Protein AF-A0A9X3EVF9-F1 (afdb_monomer_lite)

Organism: NCBI:txid889268

Foldseek 3Di:
DDDDPPQWDWDAAPNFIKTKHWDPDDDPCLQQQVFATWMWMATPPAPAAIEIEGAPAGDQQHQPFGKGFDCDSVNVNVVVVVCVVVPRDRRDHDDHHYDYDPDDPRPGHTRHRFQDDDDDPVRQVVVLVPDPDAKFWAWAQPADWAFDPPDDTDRAIFIDINNHTPLVLQLVQQLVVLVVVVVVVCVVPVPDPDDSSCPRSQWTFHHLVCQAPPHCLLPFLPPPQDDPDDDDPPRCCSQWGWGTAHSVPDRLPWTKIWGWDDDPQKIWTHRIDTPVDSRDGPHDRGIHGPVSVNVNRPD

pLDDT: mean 79.17, std 14.74, range [38.34, 97.69]

Secondary structure (DSSP, 8-state):
-PPPSTTPEEEEETTEEEEEEE-SSPPHHHHTTSSPPEEEEEESSS-PPPEEEE-SS--TT-SS---EEPPPHHHHHHHHHHHHHTT--TTS--SPEEE-PPP----SPEEPSSS-----HHHHHHHHHH-SS-B-EEEE--SPPEE-TTS-EE-B-EEEETTEEHHHHHHHHHHHHHHHHHHHHHHH-TT----STTTTT-EE--BHHHHSTT--TTSSS-TT---SS---TT-GGGG-EEEEEETTS-GGGS-EEEEEEE-SSEEEEEEEEETT---------EEEEHHHHHHHTT-

Radius of gyration: 23.81 Å; chains: 1; bounding box: 58×48×64 Å

Structure (mmCIF, N/CA/C/O backbone):
data_AF-A0A9X3EVF9-F1
#
_entry.id   AF-A0A9X3EVF9-F1
#
loop_
_atom_site.group_PDB
_atom_site.id
_atom_site.type_symbol
_atom_site.label_atom_id
_atom_site.label_alt_id
_atom_site.label_comp_id
_atom_site.label_asym_id
_atom_site.label_entity_id
_atom_site.label_seq_id
_atom_site.pdbx_PDB_ins_code
_atom_site.Cartn_x
_atom_site.Cartn_y
_atom_site.Cartn_z
_atom_site.occupancy
_atom_site.B_iso_or_equiv
_atom_site.auth_seq_id
_atom_site.auth_comp_id
_atom_site.auth_asym_id
_atom_site.auth_atom_id
_atom_site.pdbx_PDB_model_num
ATOM 1 N N . MET A 1 1 ? -15.322 -3.153 35.037 1.00 38.34 1 MET A N 1
ATOM 2 C CA . MET A 1 1 ? -14.492 -2.326 34.127 1.00 38.34 1 MET A CA 1
ATOM 3 C C . MET A 1 1 ? -15.274 -2.051 32.856 1.00 38.34 1 MET A C 1
ATOM 5 O O . MET A 1 1 ? -15.718 -3.001 32.220 1.00 38.34 1 MET A O 1
ATOM 9 N N . SER A 1 2 ? -15.466 -0.779 32.515 1.00 51.22 2 SER A N 1
ATOM 10 C CA . SER A 1 2 ? -16.187 -0.350 31.315 1.00 51.22 2 SER A CA 1
ATOM 11 C C . SER A 1 2 ? -15.283 -0.385 30.076 1.00 51.22 2 SER A C 1
ATOM 13 O O . SER A 1 2 ? -14.062 -0.241 30.166 1.00 51.22 2 SER A O 1
ATOM 15 N N . VAL A 1 3 ? -15.871 -0.596 28.895 1.00 51.22 3 VAL A N 1
ATOM 16 C CA . VAL A 1 3 ? -15.142 -0.460 27.626 1.00 51.22 3 VAL A CA 1
ATOM 17 C C . VAL A 1 3 ? -14.764 1.020 27.459 1.00 51.22 3 VAL A C 1
ATOM 19 O O . VAL A 1 3 ? -15.651 1.873 27.538 1.00 51.22 3 VAL A O 1
ATOM 22 N N . PRO A 1 4 ? -13.484 1.371 27.217 1.00 52.31 4 PRO A N 1
ATO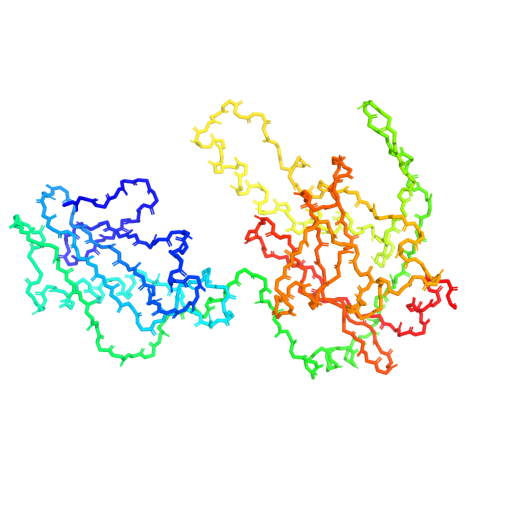M 23 C CA . PRO A 1 4 ? -13.099 2.770 27.060 1.00 52.31 4 PRO A CA 1
ATOM 24 C C . PRO A 1 4 ? -13.872 3.427 25.911 1.00 52.31 4 PRO A C 1
ATOM 26 O O . PRO A 1 4 ? -13.945 2.862 24.818 1.00 52.31 4 PRO A O 1
ATOM 29 N N . LYS A 1 5 ? -14.411 4.634 26.140 1.00 55.50 5 LYS A N 1
ATOM 30 C CA . LYS A 1 5 ? -15.294 5.338 25.187 1.00 55.50 5 LYS A CA 1
ATOM 31 C C . LYS A 1 5 ? -14.619 5.633 23.834 1.00 55.50 5 LYS A C 1
ATOM 33 O O . LYS A 1 5 ? -15.286 5.629 22.804 1.00 55.50 5 LYS A O 1
ATOM 38 N N . ARG A 1 6 ? -13.296 5.852 23.812 1.00 45.09 6 ARG A N 1
ATOM 39 C CA . ARG A 1 6 ? -12.513 6.142 22.595 1.00 45.09 6 ARG A CA 1
ATOM 40 C C . ARG A 1 6 ? -12.271 4.861 21.778 1.00 45.09 6 ARG A C 1
ATOM 42 O O . ARG A 1 6 ? -11.647 3.918 22.266 1.00 45.09 6 ARG A O 1
ATOM 49 N N . GLY A 1 7 ? -12.739 4.845 20.526 1.00 53.62 7 GLY A N 1
ATOM 50 C CA . GLY A 1 7 ? -12.559 3.729 19.583 1.00 53.62 7 GLY A CA 1
ATOM 51 C C . GLY A 1 7 ? -13.528 2.551 19.761 1.00 53.62 7 GLY A C 1
ATOM 52 O O . GLY A 1 7 ? -13.339 1.516 19.123 1.00 53.62 7 GLY A O 1
ATOM 53 N N . ALA A 1 8 ? -14.545 2.686 20.618 1.00 70.25 8 ALA A N 1
ATOM 54 C CA . ALA A 1 8 ? -15.640 1.726 20.733 1.00 70.25 8 ALA A CA 1
ATOM 55 C C . ALA A 1 8 ? -16.759 2.053 19.730 1.00 70.25 8 ALA A C 1
ATOM 57 O O . ALA A 1 8 ? -17.072 3.217 19.487 1.00 70.25 8 ALA A O 1
ATOM 58 N N . ARG A 1 9 ? -17.372 1.018 19.159 1.00 76.19 9 ARG A N 1
ATOM 59 C CA . ARG A 1 9 ? -18.502 1.107 18.227 1.00 76.19 9 ARG A CA 1
ATOM 60 C C . ARG A 1 9 ? -19.802 0.818 18.975 1.00 76.19 9 ARG A C 1
ATOM 62 O O . ARG A 1 9 ? -19.799 0.043 19.929 1.00 76.19 9 ARG A O 1
ATOM 69 N N . ARG A 1 10 ? -20.911 1.436 18.567 1.00 84.69 10 ARG A N 1
ATOM 70 C CA . ARG A 1 10 ? -22.245 1.180 19.141 1.00 84.69 10 ARG A CA 1
ATOM 71 C C . ARG A 1 10 ? -22.974 0.111 18.329 1.00 84.69 10 ARG A C 1
ATOM 73 O O . ARG A 1 10 ? -22.748 -0.006 17.126 1.00 84.69 10 ARG A O 1
ATOM 80 N N . ILE A 1 11 ? -23.830 -0.661 18.989 1.00 81.50 11 ILE A N 1
ATOM 81 C CA . ILE A 1 11 ? -24.775 -1.587 18.356 1.00 81.50 11 ILE A CA 1
ATOM 82 C C . ILE A 1 11 ? -26.012 -1.730 19.248 1.00 81.50 11 ILE A C 1
ATOM 84 O O . ILE A 1 11 ? -25.887 -1.698 20.470 1.00 81.50 11 ILE A O 1
ATOM 88 N N . VAL A 1 12 ? -27.188 -1.882 18.645 1.00 87.00 12 VAL A N 1
ATOM 89 C CA . VAL A 1 12 ? -28.424 -2.244 19.351 1.00 87.00 12 VAL A CA 1
ATOM 90 C C . VAL A 1 12 ? -28.713 -3.709 19.057 1.00 87.00 12 VAL A C 1
ATOM 92 O O . VAL A 1 12 ? -28.730 -4.107 17.893 1.00 87.00 12 VAL A O 1
ATOM 95 N N . VAL A 1 13 ? -28.909 -4.513 20.098 1.00 86.50 13 VAL A N 1
ATOM 96 C CA . VAL A 1 13 ? -29.269 -5.931 19.977 1.00 86.50 13 VAL A CA 1
ATOM 97 C C . VAL A 1 13 ? -30.515 -6.150 20.816 1.00 86.50 13 VAL A C 1
ATOM 99 O O . VAL A 1 13 ? -30.501 -5.878 22.011 1.00 86.50 13 VAL A O 1
ATOM 102 N N . ASP A 1 14 ? -31.594 -6.581 20.165 1.00 89.38 14 ASP A N 1
ATOM 103 C CA . ASP A 1 14 ? -32.882 -6.895 20.793 1.00 89.38 14 ASP A CA 1
ATOM 104 C C . ASP A 1 14 ? -33.399 -5.759 21.711 1.00 89.38 14 ASP A C 1
ATOM 106 O O . ASP A 1 14 ? -33.899 -5.984 22.808 1.00 89.38 14 ASP A O 1
ATOM 110 N N . GLY A 1 15 ? -33.236 -4.508 21.258 1.00 82.19 15 GLY A N 1
ATOM 111 C CA . GLY A 1 15 ? -33.688 -3.297 21.959 1.00 82.19 15 GLY A CA 1
ATOM 112 C C . GLY A 1 15 ? -32.723 -2.742 23.014 1.00 82.19 15 GLY A C 1
ATOM 113 O O . GLY A 1 15 ? -32.955 -1.647 23.519 1.00 82.19 15 GLY A O 1
ATOM 114 N N . VAL A 1 16 ? -31.622 -3.435 23.321 1.00 87.25 16 VAL A N 1
ATOM 115 C CA . VAL A 1 16 ? -30.625 -2.990 24.308 1.00 87.25 16 VAL A CA 1
ATOM 116 C C . VAL A 1 16 ? -29.397 -2.406 23.613 1.00 87.25 16 VAL A C 1
ATOM 118 O O . VAL A 1 16 ? -28.871 -2.966 22.647 1.00 87.25 16 VAL A O 1
ATOM 121 N N . GLU A 1 17 ? -28.917 -1.265 24.110 1.00 86.62 17 GLU A N 1
ATOM 122 C CA . GLU A 1 17 ? -27.708 -0.630 23.595 1.00 86.62 17 GLU A CA 1
ATOM 123 C C . GLU A 1 17 ? -26.427 -1.248 24.165 1.00 86.62 17 GLU A C 1
ATOM 125 O O . GLU A 1 17 ? -26.199 -1.282 25.377 1.00 86.62 17 GLU A O 1
ATOM 130 N N . TYR A 1 18 ? -25.510 -1.602 23.268 1.00 87.62 18 TYR A N 1
ATOM 131 C CA . TYR A 1 18 ? -24.176 -2.079 23.597 1.00 87.62 18 TYR A CA 1
ATOM 132 C C . TYR A 1 18 ? -23.094 -1.219 22.945 1.00 87.62 18 TYR A C 1
ATOM 134 O O . TYR A 1 18 ? -23.278 -0.557 21.919 1.00 87.62 18 TYR A O 1
ATOM 142 N N . SER A 1 19 ? -21.917 -1.249 23.556 1.00 84.25 19 SER A N 1
ATOM 143 C CA . SER A 1 19 ? -20.667 -0.789 22.969 1.00 84.25 19 SER A CA 1
ATOM 144 C C . SER A 1 19 ? -19.728 -1.970 22.813 1.00 84.25 19 SER A C 1
ATOM 146 O O . SER A 1 19 ? -19.596 -2.783 23.726 1.00 84.25 19 SER A O 1
ATOM 148 N N . TRP A 1 20 ? -19.075 -2.065 21.664 1.00 84.25 20 TRP A N 1
ATOM 149 C CA . TRP A 1 20 ? -18.131 -3.128 21.383 1.00 84.25 20 TRP A CA 1
ATOM 150 C C . TRP A 1 20 ? -16.834 -2.580 20.819 1.00 84.25 20 TRP A C 1
ATOM 152 O O . TRP A 1 20 ? -16.790 -1.522 20.186 1.00 84.25 20 TRP A O 1
ATOM 162 N N . ARG A 1 21 ? -15.745 -3.291 21.078 1.00 83.38 21 ARG A N 1
ATOM 163 C CA . ARG A 1 21 ? -14.415 -2.855 20.691 1.00 83.38 21 ARG A CA 1
ATOM 164 C C . ARG A 1 21 ? -13.530 -4.046 20.394 1.00 83.38 21 ARG A C 1
ATOM 166 O O . ARG A 1 21 ? -13.398 -4.961 21.202 1.00 83.38 21 ARG A O 1
ATOM 173 N N . LEU A 1 22 ? -12.850 -3.952 19.262 1.00 79.19 22 LEU A N 1
ATOM 174 C CA . LEU A 1 22 ? -11.651 -4.726 19.000 1.00 79.19 22 LEU A CA 1
ATOM 175 C C . LEU A 1 22 ? -10.447 -3.920 19.455 1.00 79.19 22 LEU A C 1
ATOM 177 O O . LEU A 1 22 ? -10.409 -2.685 19.365 1.00 79.19 22 LEU A O 1
ATOM 181 N N . ARG A 1 23 ? -9.436 -4.625 19.943 1.00 69.62 23 ARG A N 1
ATOM 182 C CA . ARG A 1 23 ? -8.138 -4.000 20.151 1.00 69.62 23 ARG A CA 1
ATOM 183 C C . ARG A 1 23 ? -7.609 -3.537 18.783 1.00 69.62 23 ARG A C 1
ATOM 185 O O . ARG A 1 23 ? -7.718 -4.266 17.811 1.00 69.62 23 ARG A O 1
ATOM 192 N N . ARG A 1 24 ? -7.106 -2.297 18.696 1.00 68.12 24 ARG A N 1
ATOM 193 C CA . ARG A 1 24 ? -6.541 -1.746 17.445 1.00 68.12 24 ARG A CA 1
ATOM 194 C C . ARG A 1 24 ? -5.108 -2.225 17.221 1.00 68.12 24 ARG A C 1
ATOM 196 O O . ARG A 1 24 ? -4.740 -2.572 16.110 1.00 68.12 24 ARG A O 1
ATOM 203 N N . ARG A 1 25 ? -4.300 -2.200 18.284 1.00 72.25 25 ARG A N 1
ATOM 204 C CA . ARG A 1 25 ? -2.924 -2.706 18.284 1.00 72.25 25 ARG A CA 1
ATOM 205 C C . ARG A 1 25 ? -2.912 -4.089 18.928 1.00 72.25 25 ARG A C 1
ATOM 207 O O . ARG A 1 25 ? -3.373 -4.170 20.067 1.00 72.25 25 ARG A O 1
ATOM 214 N N . PRO A 1 26 ? -2.374 -5.129 18.285 1.00 73.38 26 PRO A N 1
ATOM 215 C CA . PRO A 1 26 ? -2.256 -6.449 18.905 1.00 73.38 26 PRO A CA 1
ATOM 216 C C . PRO A 1 26 ? -1.450 -6.385 20.218 1.00 73.38 26 PRO A C 1
ATOM 218 O O . PRO A 1 26 ? -0.594 -5.513 20.403 1.00 73.38 26 PRO A O 1
ATOM 221 N N . THR A 1 27 ? -1.731 -7.283 21.163 1.00 73.81 27 THR A N 1
ATOM 222 C CA . THR A 1 27 ? -0.795 -7.600 22.261 1.00 73.81 27 THR A CA 1
ATOM 223 C C . THR A 1 27 ? 0.427 -8.361 21.720 1.00 73.81 27 THR A C 1
ATOM 225 O O . THR A 1 27 ? 0.355 -8.873 20.604 1.00 73.81 27 THR A O 1
ATOM 228 N N . PRO A 1 28 ? 1.530 -8.492 22.482 1.00 63.34 28 PRO A N 1
ATOM 229 C CA . PRO A 1 28 ? 2.655 -9.345 22.079 1.00 63.34 28 PRO A CA 1
ATOM 230 C C . PRO A 1 28 ? 2.235 -10.774 21.680 1.00 63.34 28 PRO A C 1
ATOM 232 O O . PRO A 1 28 ? 2.681 -11.301 20.662 1.00 63.34 28 PRO A O 1
ATOM 235 N N . ASP A 1 29 ? 1.298 -11.374 22.415 1.00 54.09 29 ASP A N 1
ATOM 236 C CA . ASP A 1 29 ? 0.791 -12.714 22.095 1.00 54.09 29 ASP A CA 1
ATOM 237 C C . ASP A 1 29 ? -0.190 -12.745 20.915 1.00 54.09 29 ASP A C 1
ATOM 239 O O . ASP A 1 29 ? -0.378 -13.787 20.298 1.00 54.09 29 ASP A O 1
ATOM 243 N N . GLN A 1 30 ? -0.851 -11.632 20.591 1.00 67.69 30 GLN A N 1
ATOM 244 C CA . GLN A 1 30 ? -1.689 -11.527 19.390 1.00 67.69 30 GLN A CA 1
ATOM 245 C C . GLN A 1 30 ? -0.853 -11.235 18.140 1.00 67.69 30 GLN A C 1
ATOM 247 O O . GLN A 1 30 ? -1.235 -11.662 17.054 1.00 67.69 30 GLN A O 1
ATOM 252 N N . ARG A 1 31 ? 0.276 -10.524 18.288 1.00 64.56 31 ARG A N 1
ATOM 253 C CA . ARG A 1 31 ? 1.260 -10.305 17.215 1.00 64.56 31 ARG A CA 1
ATOM 254 C C . ARG A 1 31 ? 1.837 -11.627 16.741 1.00 64.56 31 ARG A C 1
ATOM 256 O O . ARG A 1 31 ? 1.757 -11.929 15.560 1.00 64.56 31 ARG A O 1
ATOM 263 N N . SER A 1 32 ? 2.284 -12.445 17.691 1.00 48.66 32 SER A N 1
ATOM 264 C CA . SER A 1 32 ? 2.843 -13.783 17.457 1.00 48.66 32 SER A CA 1
ATOM 265 C C . SER A 1 32 ? 1.800 -14.866 17.144 1.00 48.66 32 SER A C 1
ATOM 267 O O . SER A 1 32 ? 2.132 -16.046 17.111 1.00 48.66 32 SER A O 1
ATOM 269 N N . GLY A 1 33 ? 0.519 -14.513 16.986 1.00 58.59 33 GLY A N 1
ATOM 270 C CA . GLY A 1 33 ? -0.557 -15.471 16.701 1.00 58.59 33 GLY A CA 1
ATOM 271 C C . GLY A 1 33 ? -0.894 -16.457 17.832 1.00 58.59 33 GLY A C 1
ATOM 272 O O . GLY A 1 33 ? -1.846 -17.221 17.695 1.00 58.59 33 GLY A O 1
ATOM 273 N N . ARG A 1 34 ? -0.185 -16.423 18.972 1.00 56.03 34 ARG A N 1
ATOM 274 C CA . ARG A 1 34 ? -0.388 -17.319 20.130 1.00 56.03 34 ARG A CA 1
ATOM 275 C C . ARG A 1 34 ? -1.738 -17.143 20.813 1.00 56.03 34 ARG A C 1
ATOM 277 O O . ARG A 1 34 ? -2.208 -18.043 21.507 1.00 56.03 34 ARG A O 1
ATOM 284 N N . THR A 1 35 ? -2.359 -15.977 20.653 1.00 64.12 35 THR A N 1
ATOM 285 C CA . THR A 1 35 ? -3.670 -15.687 21.236 1.00 64.12 35 THR A CA 1
ATOM 286 C C . THR A 1 35 ? -4.664 -15.165 20.201 1.00 64.12 35 THR A C 1
ATOM 288 O O . THR A 1 35 ? -4.291 -14.436 19.278 1.00 64.12 35 THR A O 1
ATOM 291 N N . PRO A 1 36 ? -5.953 -15.514 20.360 1.00 77.69 36 PRO A N 1
ATOM 292 C CA . PRO A 1 36 ? -6.995 -15.113 19.429 1.00 77.69 36 PRO A CA 1
ATOM 293 C C . PRO A 1 36 ? -7.276 -13.608 19.451 1.00 77.69 36 PRO A C 1
ATOM 295 O O . PRO A 1 36 ? -6.972 -12.892 20.414 1.00 77.69 36 PRO A O 1
ATOM 298 N N . LEU A 1 37 ? -7.963 -13.129 18.413 1.00 83.06 37 LEU A N 1
ATOM 299 C CA . LEU A 1 37 ? -8.583 -11.811 18.424 1.00 83.06 37 LEU A CA 1
ATOM 300 C C . LEU A 1 37 ? -9.596 -11.720 19.573 1.00 83.06 37 LEU A C 1
ATOM 302 O O . LEU A 1 37 ? -10.508 -12.541 19.697 1.00 83.06 37 LEU A O 1
ATOM 306 N N . LEU A 1 38 ? -9.440 -10.682 20.394 1.00 83.56 38 LEU A N 1
ATOM 307 C CA . LEU A 1 38 ? -10.342 -10.391 21.502 1.00 83.56 38 LEU A CA 1
ATOM 308 C C . LEU A 1 38 ? -11.316 -9.279 21.120 1.00 83.56 38 LEU A C 1
ATOM 310 O O . LEU A 1 38 ? -1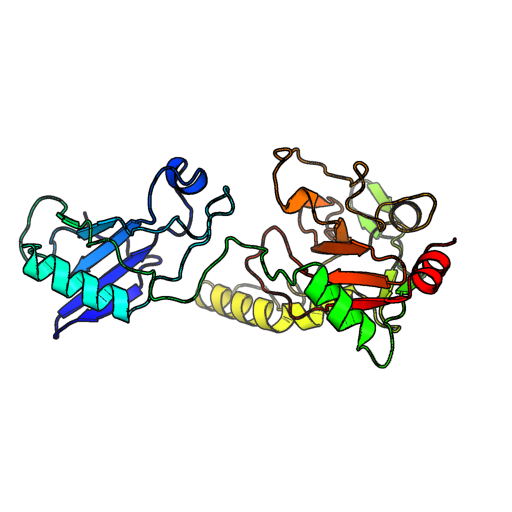0.910 -8.188 20.705 1.00 83.56 38 LEU A O 1
ATOM 314 N N . LEU A 1 39 ? -12.598 -9.561 21.319 1.00 86.94 39 LEU A N 1
ATOM 315 C CA . LEU A 1 39 ? -13.691 -8.604 21.215 1.00 86.94 39 LEU A CA 1
ATOM 316 C C . LEU A 1 39 ? -14.217 -8.313 22.621 1.00 86.94 39 LEU A C 1
ATOM 318 O O . LEU A 1 39 ? -14.603 -9.230 23.336 1.00 86.94 39 LEU A O 1
ATOM 322 N N . ALA A 1 40 ? -14.258 -7.043 23.007 1.00 87.56 40 ALA A N 1
ATOM 323 C CA . ALA A 1 40 ? -14.915 -6.611 24.235 1.00 87.56 40 ALA A CA 1
ATOM 324 C C . ALA A 1 40 ? -16.302 -6.049 23.915 1.00 87.56 40 ALA A C 1
ATOM 326 O O . ALA A 1 40 ? -16.427 -5.257 22.982 1.00 87.56 40 ALA A O 1
ATOM 327 N N . VAL A 1 41 ? -17.316 -6.411 24.701 1.00 89.12 41 VAL A N 1
ATOM 328 C CA . VAL A 1 41 ? -18.688 -5.896 24.593 1.00 89.12 41 VAL A CA 1
ATOM 329 C C . VAL A 1 41 ? -19.197 -5.496 25.976 1.00 89.12 41 VAL A C 1
ATOM 331 O O . VAL A 1 41 ? -19.032 -6.243 26.931 1.00 89.12 41 VAL A O 1
ATOM 334 N N . ALA A 1 42 ? -19.822 -4.330 26.106 1.00 89.88 42 ALA A N 1
ATOM 335 C CA . ALA A 1 42 ? -20.453 -3.872 27.345 1.00 89.88 42 ALA A CA 1
ATOM 336 C C . ALA A 1 42 ? -21.793 -3.196 27.048 1.00 89.88 42 ALA A C 1
ATOM 338 O O . ALA A 1 42 ? -21.897 -2.465 26.058 1.00 89.88 42 ALA A O 1
ATOM 339 N N . ALA A 1 43 ? -22.796 -3.418 27.903 1.00 89.44 43 ALA A N 1
ATOM 340 C CA . ALA A 1 43 ? -24.036 -2.649 27.847 1.00 89.44 43 ALA A CA 1
ATOM 341 C C . ALA A 1 43 ? -23.771 -1.176 28.161 1.00 89.44 43 ALA A C 1
ATOM 343 O O . ALA A 1 43 ? -22.827 -0.823 28.871 1.00 89.44 43 ALA A O 1
ATOM 344 N N . ARG A 1 44 ? -24.587 -0.305 27.576 1.00 85.69 44 ARG A N 1
ATOM 345 C CA . ARG A 1 44 ? -24.516 1.138 27.793 1.00 85.69 44 ARG A CA 1
ATOM 346 C C . ARG A 1 44 ? -25.552 1.561 28.827 1.00 85.69 44 ARG A C 1
ATOM 348 O O . ARG A 1 44 ? -26.616 0.966 28.918 1.00 85.69 44 ARG A O 1
ATOM 355 N N . GLY A 1 45 ? -25.231 2.608 29.585 1.00 80.12 45 GLY A N 1
ATOM 356 C CA . GLY A 1 45 ? -26.137 3.173 30.591 1.00 80.12 45 GLY A CA 1
ATOM 357 C C . GLY A 1 45 ? -26.237 2.370 31.891 1.00 80.12 45 GLY A C 1
ATOM 358 O O . GLY A 1 45 ? -26.977 2.773 32.778 1.00 80.12 45 GLY A O 1
ATOM 359 N N . VAL A 1 46 ? -25.485 1.273 32.020 1.00 77.62 46 VAL A N 1
ATOM 360 C CA . VAL A 1 46 ? -25.422 0.436 33.223 1.00 77.62 46 VAL A CA 1
ATOM 361 C C . VAL A 1 46 ? -23.971 0.070 33.532 1.00 77.62 46 VAL A C 1
ATOM 363 O O . VAL A 1 46 ? -23.188 -0.203 32.620 1.00 77.62 46 VAL A O 1
ATOM 366 N N . ASP A 1 47 ? -23.615 0.024 34.816 1.00 71.81 47 ASP A N 1
ATOM 367 C CA . ASP A 1 47 ? -22.269 -0.334 35.285 1.00 71.81 47 ASP A CA 1
ATOM 368 C C . ASP A 1 47 ? -22.123 -1.852 35.482 1.00 71.81 47 ASP A C 1
ATOM 370 O O . ASP A 1 47 ? -21.792 -2.356 36.556 1.00 71.81 47 ASP A O 1
ATOM 374 N N . GLY A 1 48 ? -22.402 -2.600 34.415 1.00 76.06 48 GLY A N 1
ATOM 375 C CA . GLY A 1 48 ? -22.267 -4.054 34.390 1.00 76.06 48 GLY A CA 1
ATOM 376 C C . GLY A 1 48 ? -20.924 -4.555 33.842 1.00 76.06 48 GLY A C 1
ATOM 377 O O . GLY A 1 48 ? -20.117 -3.790 33.298 1.00 76.06 48 GLY A O 1
ATOM 378 N N . PRO A 1 49 ? -20.651 -5.865 33.970 1.00 80.50 49 PRO A N 1
ATOM 379 C CA . PRO A 1 49 ? -19.424 -6.470 33.485 1.00 80.50 49 PRO A CA 1
ATOM 380 C C . PRO A 1 49 ? -19.386 -6.512 31.957 1.00 80.50 49 PRO A C 1
ATOM 382 O O . PRO A 1 49 ? -20.325 -6.969 31.299 1.00 80.50 49 PRO A O 1
ATOM 385 N N . ALA A 1 50 ? -18.251 -6.108 31.385 1.00 85.38 50 ALA A N 1
ATOM 386 C CA . ALA A 1 50 ? -17.969 -6.362 29.980 1.00 85.38 50 ALA A CA 1
ATOM 387 C C . ALA A 1 50 ? -17.817 -7.872 29.729 1.00 85.38 50 ALA A C 1
ATOM 389 O O . ALA A 1 50 ? -17.195 -8.587 30.520 1.00 85.38 50 ALA A O 1
ATOM 390 N N . MET A 1 51 ? -18.332 -8.333 28.595 1.00 91.31 51 MET A N 1
ATOM 391 C CA . MET A 1 51 ? -18.027 -9.638 28.033 1.00 91.31 51 MET A CA 1
ATOM 392 C C . MET A 1 51 ? -16.769 -9.547 27.165 1.00 91.31 51 MET A C 1
ATOM 394 O O . MET A 1 51 ? -16.677 -8.685 26.289 1.00 91.31 51 MET A O 1
ATOM 398 N N . LEU A 1 52 ? -15.812 -10.449 27.383 1.00 84.75 52 LEU A N 1
ATOM 399 C CA . LEU A 1 52 ? -14.701 -10.694 26.467 1.00 84.75 52 LEU A CA 1
ATOM 400 C C . LEU A 1 52 ? -14.974 -11.946 25.648 1.00 84.75 52 LEU A C 1
ATOM 402 O O . LEU A 1 52 ? -15.169 -13.026 26.197 1.00 84.75 52 LEU A O 1
ATOM 406 N N . VAL A 1 53 ? -14.930 -11.813 24.331 1.00 89.25 53 VAL A N 1
ATOM 407 C CA . VAL A 1 53 ? -15.087 -12.926 23.401 1.00 89.25 53 VAL A CA 1
ATOM 408 C C . VAL A 1 53 ? -13.725 -13.302 22.827 1.00 89.25 53 VAL A C 1
ATOM 410 O O . VAL A 1 53 ? -13.027 -12.448 22.271 1.00 89.25 53 VAL A O 1
ATOM 413 N N . ARG A 1 54 ? -13.358 -14.582 22.940 1.00 85.56 54 ARG A N 1
ATOM 414 C CA . ARG A 1 54 ? -12.173 -15.175 22.300 1.00 85.56 54 ARG A CA 1
ATOM 415 C C . ARG A 1 54 ? -12.574 -15.737 20.939 1.00 85.56 54 ARG A C 1
ATOM 417 O O . ARG A 1 54 ? -13.141 -16.820 20.864 1.00 85.56 54 ARG A O 1
ATOM 424 N N . LEU A 1 55 ? -12.319 -14.994 19.868 1.00 83.38 55 LEU A N 1
ATOM 425 C CA . LEU A 1 55 ? -12.702 -15.409 18.517 1.00 83.38 55 LEU A CA 1
ATOM 426 C C . LEU A 1 55 ? -11.721 -16.458 17.976 1.00 83.38 55 LEU A C 1
ATOM 428 O O . LEU A 1 55 ? -10.521 -16.300 18.144 1.00 83.38 55 LEU A O 1
ATOM 432 N N . HIS A 1 56 ? -12.187 -17.478 17.253 1.00 81.06 56 HIS A N 1
ATOM 433 C CA . HIS A 1 56 ? -11.322 -18.504 16.630 1.00 81.06 56 HIS A CA 1
ATOM 434 C C . HIS A 1 56 ? -10.585 -17.999 15.377 1.00 81.06 56 HIS A C 1
ATOM 436 O O . HIS A 1 56 ? -10.593 -18.638 14.331 1.00 81.06 56 HIS A O 1
ATOM 442 N N . ARG A 1 57 ? -9.999 -16.803 15.454 1.00 78.25 57 ARG A N 1
ATOM 443 C CA . ARG A 1 57 ? -9.208 -16.177 14.390 1.00 78.25 57 ARG A CA 1
ATOM 444 C C . ARG A 1 57 ? -8.128 -15.267 14.986 1.00 78.25 57 ARG A C 1
ATOM 446 O O . ARG A 1 57 ? -8.356 -14.690 16.056 1.00 78.25 57 ARG A O 1
ATOM 453 N N . PRO A 1 58 ? -6.973 -15.116 14.319 1.00 76.38 58 PRO A N 1
ATOM 454 C CA . PRO A 1 58 ? -5.880 -14.263 14.784 1.00 76.38 58 PRO A CA 1
ATOM 455 C C . PRO A 1 58 ? -6.282 -12.783 14.748 1.00 76.38 58 PRO A C 1
ATOM 457 O O . PRO A 1 58 ? -7.240 -12.393 14.076 1.00 76.38 58 PRO A O 1
ATOM 460 N N . HIS A 1 59 ? -5.549 -11.926 15.457 1.00 82.00 59 HIS A N 1
ATOM 461 C CA . HIS A 1 59 ? -5.725 -10.477 15.330 1.00 82.00 59 HIS A CA 1
ATOM 462 C C . HIS A 1 59 ? -5.377 -10.026 13.898 1.00 82.00 59 HIS A C 1
ATOM 464 O O . HIS A 1 59 ? -4.407 -10.532 13.357 1.00 82.00 59 HIS A O 1
ATOM 470 N N . PRO A 1 60 ? -6.104 -9.093 13.254 1.00 71.12 60 PRO A N 1
ATOM 471 C CA . PRO A 1 60 ? -5.828 -8.718 11.863 1.00 71.12 60 PRO A CA 1
ATOM 472 C C . PRO A 1 60 ? -4.440 -8.100 11.676 1.00 71.12 60 PRO A C 1
ATOM 474 O O . PRO A 1 60 ? -3.777 -8.406 10.707 1.00 71.12 60 PRO A O 1
ATOM 477 N N . GLY A 1 61 ? -3.949 -7.314 12.633 1.00 71.12 61 GLY A N 1
ATOM 478 C CA . GLY A 1 61 ? -2.545 -6.879 12.666 1.00 71.12 61 GLY A CA 1
ATOM 479 C C . GLY A 1 61 ? -1.582 -7.908 13.268 1.00 71.12 61 GLY A C 1
ATOM 480 O O . GLY A 1 61 ? -0.702 -7.499 14.009 1.00 71.12 61 GLY A O 1
ATOM 481 N N . ASN A 1 62 ? -1.824 -9.213 13.110 1.00 68.62 62 ASN A N 1
ATOM 482 C CA . ASN A 1 62 ? -0.829 -10.211 13.510 1.00 68.62 62 ASN A CA 1
ATOM 483 C C . ASN A 1 62 ? 0.376 -10.126 12.570 1.00 68.62 62 ASN A C 1
ATOM 485 O O . ASN A 1 62 ? 0.221 -9.778 11.404 1.00 68.62 62 ASN A O 1
ATOM 489 N N . GLU A 1 63 ? 1.552 -10.435 13.095 1.00 55.75 63 GLU A N 1
ATOM 490 C CA . GLU A 1 63 ? 2.827 -10.308 12.378 1.00 55.75 63 GLU A CA 1
ATOM 491 C C . GLU A 1 63 ? 3.279 -11.649 11.789 1.00 55.75 63 GLU A C 1
ATOM 493 O O . GLU A 1 63 ? 4.294 -11.726 11.121 1.00 55.75 63 GLU A O 1
ATOM 498 N N . VAL A 1 64 ? 2.497 -12.711 11.998 1.00 49.53 64 VAL A N 1
ATOM 499 C CA . VAL A 1 64 ? 2.799 -14.081 11.553 1.00 49.53 64 VAL A CA 1
ATOM 500 C C . VAL A 1 64 ? 2.065 -14.460 10.260 1.00 49.53 64 VAL A C 1
ATOM 502 O O . VAL A 1 64 ? 1.901 -15.639 9.955 1.00 49.53 64 VAL A O 1
ATOM 505 N N . GLY A 1 65 ? 1.541 -13.470 9.527 1.00 53.53 65 GLY A N 1
ATOM 506 C CA . GLY A 1 65 ? 0.878 -13.664 8.230 1.00 53.53 65 GLY A CA 1
ATOM 507 C C . GLY A 1 65 ? -0.413 -14.492 8.273 1.00 53.53 65 GLY A C 1
ATOM 508 O O . GLY A 1 65 ? -0.955 -14.866 7.231 1.00 53.53 65 GLY A O 1
ATOM 509 N N . LEU A 1 66 ? -0.944 -14.791 9.462 1.00 57.06 66 LEU A N 1
ATOM 510 C CA . LEU A 1 66 ? -2.145 -15.601 9.595 1.00 57.06 66 LEU A CA 1
ATOM 511 C C . LEU A 1 66 ? -3.356 -14.804 9.109 1.00 57.06 66 LEU A C 1
ATOM 513 O O . LEU A 1 66 ? -3.645 -13.698 9.576 1.00 57.06 66 LEU A O 1
ATOM 517 N N . ALA A 1 67 ? -4.117 -15.398 8.195 1.00 63.72 67 ALA A N 1
ATOM 518 C CA . ALA A 1 67 ? -5.337 -14.786 7.699 1.00 63.72 67 ALA A CA 1
ATOM 519 C C . ALA A 1 67 ? -6.345 -14.596 8.840 1.00 63.72 67 ALA A C 1
ATOM 521 O O . ALA A 1 67 ? -6.678 -15.534 9.568 1.00 63.72 67 ALA A O 1
ATOM 522 N N . SER A 1 68 ? -6.869 -13.381 8.966 1.00 77.31 68 SER A N 1
ATOM 523 C CA . SER A 1 68 ? -7.979 -13.079 9.861 1.00 77.31 68 SER A CA 1
ATOM 524 C C . SER A 1 68 ? -9.254 -12.825 9.056 1.00 77.31 68 SER A C 1
ATOM 526 O O . SER A 1 68 ? -9.299 -12.974 7.834 1.00 77.31 68 SER A O 1
ATOM 528 N N . ALA A 1 69 ? -10.314 -12.436 9.750 1.00 72.81 69 ALA A N 1
ATOM 529 C CA . ALA A 1 69 ? -11.541 -11.956 9.146 1.00 72.81 69 ALA A CA 1
ATOM 530 C C . ALA A 1 69 ? -12.082 -10.778 9.950 1.00 72.81 69 ALA A C 1
ATOM 532 O O . ALA A 1 69 ? -12.031 -10.777 11.187 1.00 72.81 69 ALA A O 1
ATOM 533 N N . ALA A 1 70 ? -12.646 -9.800 9.246 1.00 73.44 70 ALA A N 1
ATOM 534 C CA . ALA A 1 70 ? -13.288 -8.668 9.890 1.00 73.44 70 ALA A CA 1
ATOM 535 C C . ALA A 1 70 ? -14.424 -9.151 10.801 1.00 73.44 70 ALA A C 1
ATOM 537 O O . ALA A 1 70 ? -15.232 -9.999 10.423 1.00 73.44 70 ALA A O 1
ATOM 538 N N . VAL A 1 71 ? -14.520 -8.564 11.994 1.00 77.62 71 VAL A N 1
ATOM 539 C CA . VAL A 1 71 ? -15.652 -8.811 12.895 1.00 77.62 71 VAL A CA 1
ATOM 540 C C . VAL A 1 71 ? -16.812 -7.922 12.459 1.00 77.62 71 VAL A C 1
ATOM 542 O O . VAL A 1 71 ? -16.692 -6.693 12.470 1.00 77.62 71 VAL A O 1
ATOM 545 N N . THR A 1 72 ? -17.927 -8.528 12.057 1.00 78.00 72 THR A N 1
ATOM 546 C CA . THR A 1 72 ? -19.088 -7.791 11.527 1.00 78.00 72 THR A CA 1
ATOM 547 C C . THR A 1 72 ? -20.083 -7.431 12.636 1.00 78.00 72 THR A C 1
ATOM 549 O O . THR A 1 72 ? -20.187 -8.166 13.617 1.00 78.00 72 THR A O 1
ATOM 552 N N . PRO A 1 73 ? -20.886 -6.356 12.502 1.00 77.12 73 PRO A N 1
ATOM 553 C CA . PRO A 1 73 ? -21.959 -6.064 13.457 1.00 77.12 73 PRO A CA 1
A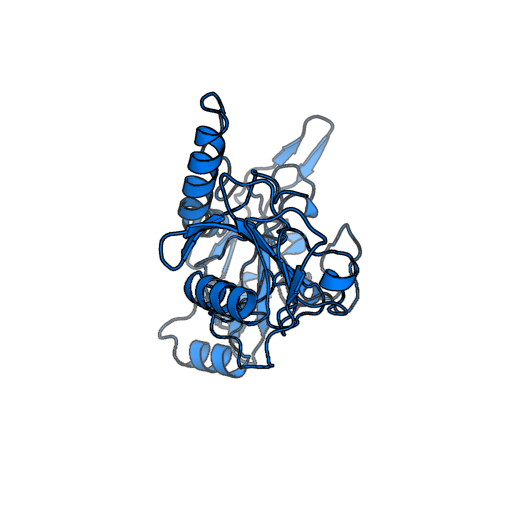TOM 554 C C . PRO A 1 73 ? -22.954 -7.222 13.635 1.00 77.12 73 PRO A C 1
ATOM 556 O O . PRO A 1 73 ? -23.411 -7.467 14.747 1.00 77.12 73 PRO A O 1
ATOM 559 N N . ARG A 1 74 ? -23.245 -7.975 12.563 1.00 77.56 74 ARG A N 1
ATOM 560 C CA . ARG A 1 74 ? -24.094 -9.175 12.620 1.00 77.56 74 ARG A CA 1
ATOM 561 C C . ARG A 1 74 ? -23.502 -10.241 13.540 1.00 77.56 74 ARG A C 1
ATOM 563 O O . ARG A 1 74 ? -24.201 -10.749 14.408 1.00 77.56 74 ARG A O 1
ATOM 570 N N . GLU A 1 75 ? -22.216 -10.539 13.376 1.00 82.81 75 GLU A N 1
ATOM 571 C CA . GLU A 1 75 ? -21.498 -11.479 14.240 1.00 82.81 75 GLU A CA 1
ATOM 572 C C . GLU A 1 75 ? -21.466 -10.987 15.693 1.00 82.81 75 GLU A C 1
ATOM 574 O O . GLU A 1 75 ? -21.702 -11.767 16.608 1.00 82.81 75 GLU A O 1
ATOM 579 N N . VAL A 1 76 ? -21.270 -9.683 15.925 1.00 84.56 76 VAL A N 1
ATOM 580 C CA . VAL A 1 76 ? -21.352 -9.096 17.274 1.00 84.56 76 VAL A CA 1
ATOM 581 C C . VAL A 1 76 ? -22.745 -9.291 17.886 1.00 84.56 76 VAL A C 1
ATOM 583 O O . VAL A 1 76 ? -22.836 -9.654 19.054 1.00 84.56 76 VAL A O 1
ATOM 586 N N . ALA A 1 77 ? -23.826 -9.101 17.124 1.00 86.50 77 ALA A N 1
ATOM 587 C CA . ALA A 1 77 ? -25.189 -9.328 17.610 1.00 86.50 77 ALA A CA 1
ATOM 588 C C . ALA A 1 77 ? -25.457 -10.807 17.945 1.00 86.50 77 ALA A C 1
ATOM 590 O O . ALA A 1 77 ? -26.070 -11.109 18.968 1.00 86.50 77 ALA A O 1
ATOM 591 N N . GLU A 1 78 ? -24.967 -11.734 17.118 1.00 88.00 78 GLU A N 1
ATOM 592 C CA . GLU A 1 78 ? -25.036 -13.179 17.378 1.00 88.00 78 GLU A CA 1
ATOM 593 C C . GLU A 1 78 ? -24.277 -13.549 18.667 1.00 88.00 78 GLU A C 1
ATOM 595 O O . GLU A 1 78 ? -24.831 -14.242 19.523 1.00 88.00 78 GLU A O 1
ATOM 600 N N . LEU A 1 79 ? -23.068 -13.008 18.857 1.00 92.31 79 LEU A N 1
ATOM 601 C CA . LEU A 1 79 ? -22.249 -13.210 20.057 1.00 92.31 79 LEU A CA 1
ATOM 602 C C . LEU A 1 79 ? -22.877 -12.602 21.315 1.00 92.31 79 LEU A C 1
ATOM 604 O O . LEU A 1 79 ? -22.775 -13.192 22.386 1.00 92.31 79 LEU A O 1
ATOM 608 N N . VAL A 1 80 ? -23.553 -11.453 21.207 1.00 93.12 80 VAL A N 1
ATOM 609 C CA . VAL A 1 80 ? -24.325 -10.869 22.318 1.00 93.12 80 VAL A CA 1
ATOM 610 C C . VAL A 1 80 ? -25.450 -11.812 22.733 1.00 93.12 80 VAL A C 1
ATOM 612 O O . VAL A 1 80 ? -25.553 -12.148 23.911 1.00 93.12 80 VAL A O 1
ATOM 615 N N . ARG A 1 81 ? -26.250 -12.302 21.779 1.00 94.38 81 ARG A N 1
ATOM 616 C CA . ARG A 1 81 ? -27.327 -13.265 22.065 1.00 94.38 81 ARG A CA 1
ATOM 617 C C . ARG A 1 81 ? -26.793 -14.569 22.645 1.00 94.38 81 ARG A C 1
ATOM 619 O O . ARG A 1 81 ? -27.430 -15.162 23.509 1.00 94.38 81 ARG A O 1
ATOM 626 N N . GLU A 1 82 ? -25.643 -15.036 22.169 1.00 93.81 82 GLU A N 1
ATOM 627 C CA . GLU A 1 82 ? -24.974 -16.216 22.716 1.00 93.81 82 GLU A CA 1
ATOM 628 C C . GLU A 1 82 ? -24.481 -15.989 24.142 1.00 93.81 82 GLU A C 1
ATOM 630 O O . GLU A 1 82 ? -24.767 -16.814 25.002 1.00 93.81 82 GLU A O 1
ATOM 635 N N . GLY A 1 83 ? -23.837 -14.854 24.416 1.00 93.69 83 GLY A N 1
ATOM 636 C CA . GLY A 1 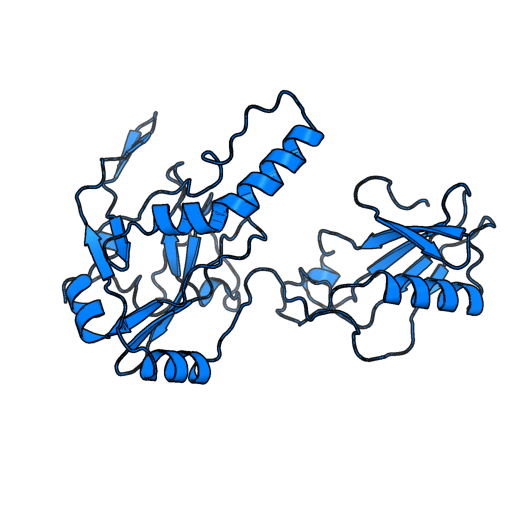83 ? -23.421 -14.467 25.760 1.00 93.69 83 GLY A CA 1
ATOM 637 C C . GLY A 1 83 ? -24.598 -14.417 26.731 1.00 93.69 83 GLY A C 1
ATOM 638 O O . GLY A 1 83 ? -24.520 -15.002 27.807 1.00 93.69 83 GLY A O 1
ATOM 639 N N . LEU A 1 84 ? -25.711 -13.792 26.332 1.00 94.31 84 LEU A N 1
ATOM 640 C CA . LEU A 1 84 ? -26.941 -13.740 27.131 1.00 94.31 84 LEU A CA 1
ATOM 641 C C . LEU A 1 84 ? -27.492 -15.145 27.420 1.00 94.31 84 LEU A C 1
ATOM 643 O O . LEU A 1 84 ? -27.773 -15.467 28.573 1.00 94.31 84 LEU A O 1
ATOM 647 N N . ARG A 1 85 ? -27.575 -16.016 26.402 1.00 94.25 85 ARG A N 1
ATOM 648 C CA . ARG A 1 85 ? -27.978 -17.426 26.575 1.00 94.25 85 ARG A CA 1
ATOM 649 C C . ARG A 1 85 ? -27.010 -18.215 27.462 1.00 94.25 85 ARG A C 1
ATOM 651 O O . ARG A 1 85 ? -27.441 -19.128 28.155 1.00 94.25 85 ARG A O 1
ATOM 658 N N . ALA A 1 86 ? -25.727 -17.865 27.444 1.00 91.00 86 ALA A N 1
ATOM 659 C CA . ALA A 1 86 ? -24.679 -18.470 28.261 1.00 91.00 86 ALA A CA 1
ATOM 660 C C . ALA A 1 86 ? -24.591 -17.880 29.685 1.00 91.00 86 ALA A C 1
ATOM 662 O O . ALA A 1 86 ? -23.726 -18.286 30.457 1.00 91.00 86 ALA A O 1
ATOM 663 N N . GLY A 1 87 ? -25.472 -16.940 30.047 1.00 93.00 87 GLY A N 1
ATOM 664 C CA . GLY A 1 87 ? -25.568 -16.392 31.401 1.00 93.00 87 GLY A CA 1
ATOM 665 C C . GLY A 1 87 ? -24.820 -15.078 31.634 1.00 93.00 87 GLY A C 1
ATOM 666 O O . GLY A 1 87 ? -24.698 -14.653 32.785 1.00 93.00 87 GLY A O 1
ATOM 667 N N . TRP A 1 88 ? -24.343 -14.399 30.586 1.00 93.69 88 TRP A N 1
ATOM 668 C CA . TRP A 1 88 ? -23.846 -13.029 30.714 1.00 93.69 88 TRP A CA 1
ATOM 669 C C . TRP A 1 88 ? -24.980 -12.103 31.174 1.00 93.69 88 TRP A C 1
ATOM 671 O O . TRP A 1 88 ? -26.007 -11.990 30.509 1.00 93.69 88 TRP A O 1
ATOM 681 N N . GLN A 1 89 ? -24.789 -11.424 32.308 1.00 91.31 89 GLN A N 1
ATOM 682 C CA . GLN A 1 89 ? -25.773 -10.514 32.907 1.00 91.31 89 GLN A CA 1
ATOM 683 C C . GLN A 1 89 ? -25.268 -9.063 32.839 1.00 91.31 89 GLN A C 1
ATOM 685 O O . GLN A 1 89 ? -24.733 -8.548 33.819 1.00 91.31 89 GLN A O 1
ATOM 690 N N . PRO A 1 90 ? -25.424 -8.370 31.696 1.00 88.44 90 PRO A N 1
ATOM 691 C CA . PRO A 1 90 ? -24.824 -7.053 31.479 1.00 88.44 90 PRO A CA 1
ATOM 692 C C . PRO A 1 90 ? -25.420 -5.922 32.330 1.00 88.44 90 PRO A C 1
ATOM 694 O O . PRO A 1 90 ? -24.836 -4.848 32.378 1.00 88.44 90 PRO A O 1
ATOM 697 N N . ALA A 1 91 ? -26.572 -6.135 32.972 1.00 85.88 91 ALA A N 1
ATOM 698 C CA . ALA A 1 91 ? -27.242 -5.142 33.817 1.00 85.88 91 ALA A CA 1
ATOM 699 C C . ALA A 1 91 ? -26.956 -5.313 35.320 1.00 85.88 91 ALA A C 1
ATOM 701 O O . ALA A 1 91 ? -27.423 -4.508 36.121 1.00 85.88 91 ALA A O 1
ATOM 702 N N . ARG A 1 92 ? -26.221 -6.359 35.726 1.00 81.44 92 ARG A N 1
ATOM 703 C CA . ARG A 1 92 ? -25.909 -6.624 37.136 1.00 81.44 92 ARG A CA 1
ATOM 704 C C . ARG A 1 92 ? -24.408 -6.502 37.382 1.00 81.44 92 ARG A C 1
ATOM 706 O O . ARG A 1 92 ? -23.649 -7.030 36.574 1.00 81.44 92 ARG A O 1
ATOM 713 N N . PRO A 1 93 ? -23.960 -5.862 38.476 1.00 75.81 93 PRO A N 1
ATOM 714 C CA . PRO A 1 93 ? -22.550 -5.866 38.850 1.00 75.81 93 PRO A CA 1
ATOM 715 C C . PRO A 1 93 ? -22.020 -7.296 38.991 1.00 75.81 93 PRO A C 1
ATOM 717 O O . PRO A 1 93 ? -22.725 -8.185 39.468 1.00 75.81 93 PRO A O 1
ATOM 720 N N . GLY A 1 94 ? -20.774 -7.524 38.584 1.00 72.94 94 GLY A N 1
ATOM 721 C CA . GLY A 1 94 ? -20.182 -8.855 38.640 1.00 72.94 94 GLY A CA 1
ATOM 722 C C . GLY A 1 94 ? -18.794 -8.932 38.018 1.00 72.94 94 GLY A C 1
ATOM 723 O O . GLY A 1 94 ? -18.242 -7.939 37.537 1.00 72.94 94 GLY A O 1
ATOM 724 N N . ALA A 1 95 ? -18.232 -10.139 38.039 1.00 72.75 95 ALA A N 1
ATOM 725 C CA . ALA A 1 95 ? -16.961 -10.440 37.396 1.00 72.75 95 ALA A CA 1
ATOM 726 C C . ALA A 1 95 ? -17.067 -10.359 35.864 1.00 72.75 95 ALA A C 1
ATOM 728 O O . ALA A 1 95 ? -18.148 -10.451 35.280 1.00 72.75 95 ALA A O 1
ATOM 729 N N . GLN A 1 96 ? -15.919 -10.199 35.206 1.00 71.06 96 GLN A N 1
ATOM 730 C CA . GLN A 1 96 ? -15.829 -10.243 33.750 1.00 71.06 96 GLN A CA 1
ATOM 731 C C . GLN A 1 96 ? -16.328 -11.591 33.215 1.00 71.06 96 GLN A C 1
ATOM 733 O O . GLN A 1 96 ? -15.932 -12.645 33.705 1.00 71.06 96 GLN A O 1
ATOM 738 N N . PHE A 1 97 ? -17.162 -11.547 32.177 1.00 83.19 97 PHE A N 1
ATOM 739 C CA . PHE A 1 97 ? -17.679 -12.746 31.523 1.00 83.19 97 PHE A CA 1
ATOM 740 C C . PHE A 1 97 ? -16.817 -13.083 30.301 1.00 83.19 97 PHE A C 1
ATOM 742 O O . PHE A 1 97 ? -16.574 -12.209 29.467 1.00 83.19 97 PHE A O 1
ATOM 749 N N . ILE A 1 98 ? -16.345 -14.325 30.178 1.00 84.38 98 ILE A N 1
ATOM 750 C CA . ILE A 1 98 ? -15.548 -14.775 29.027 1.00 84.38 98 ILE A CA 1
ATOM 751 C C . ILE A 1 98 ? -16.389 -15.732 28.189 1.00 84.38 98 ILE A C 1
ATOM 753 O O . ILE A 1 98 ? -16.789 -16.790 28.665 1.00 84.38 98 ILE A O 1
ATOM 757 N N . LEU A 1 99 ? -16.610 -15.377 26.926 1.00 87.75 99 LEU A N 1
ATOM 758 C CA . LEU A 1 99 ? -17.281 -16.224 25.949 1.00 87.75 99 LEU A CA 1
ATOM 759 C C . LEU A 1 99 ? -16.249 -16.835 24.992 1.00 87.75 99 LEU A C 1
ATOM 761 O O . LEU A 1 99 ? -15.481 -16.122 24.339 1.00 87.75 99 LEU A O 1
ATOM 765 N N . ALA A 1 100 ? -16.256 -18.161 24.884 1.00 84.12 100 ALA A N 1
ATOM 766 C CA . ALA A 1 100 ? -15.551 -18.908 23.849 1.00 84.12 100 ALA A CA 1
ATOM 767 C C . ALA A 1 100 ? -16.610 -19.555 22.939 1.00 84.12 100 ALA A C 1
ATOM 769 O O . ALA A 1 100 ? -17.077 -20.652 23.255 1.00 84.12 100 ALA A O 1
ATOM 770 N N . PRO A 1 101 ? -17.056 -18.868 21.869 1.00 79.62 101 PRO A N 1
ATOM 771 C CA . PRO A 1 101 ? -18.098 -19.390 20.988 1.00 79.62 101 PRO A CA 1
ATOM 772 C C . PRO A 1 101 ? -17.631 -20.696 20.342 1.00 79.62 101 PRO A C 1
ATOM 774 O O . PRO A 1 101 ? -16.429 -20.955 20.256 1.00 79.62 101 PRO A O 1
ATOM 777 N N . ARG A 1 102 ? -18.548 -21.542 19.867 1.00 75.19 102 ARG A N 1
ATOM 778 C CA . ARG A 1 102 ? -18.148 -22.757 19.132 1.00 75.19 102 ARG A CA 1
ATOM 779 C C . ARG A 1 102 ? -17.341 -22.387 17.884 1.00 75.19 102 ARG A C 1
ATOM 781 O O . ARG A 1 102 ? -17.622 -21.381 17.234 1.00 75.19 102 ARG A O 1
ATOM 788 N N . ALA A 1 103 ? -16.345 -23.209 17.548 1.00 58.81 103 ALA A N 1
ATOM 789 C CA . ALA A 1 103 ? -15.579 -23.034 16.321 1.00 58.81 103 ALA A CA 1
ATOM 790 C C . ALA A 1 103 ? -16.527 -23.115 15.116 1.00 58.81 103 ALA A C 1
ATOM 792 O O . ALA A 1 103 ? -17.205 -24.117 14.901 1.00 58.81 103 ALA A O 1
ATOM 793 N N . GLY A 1 104 ? -16.595 -22.030 14.356 1.00 58.97 104 GLY A N 1
ATOM 794 C CA . GLY A 1 104 ? -17.342 -21.926 13.113 1.00 58.97 104 GLY A CA 1
ATOM 795 C C . GLY A 1 104 ? -16.510 -21.141 12.110 1.00 58.97 104 GLY A C 1
ATOM 796 O O . GLY A 1 104 ? -15.616 -20.389 12.503 1.00 58.97 104 GLY A O 1
ATOM 797 N N . ALA A 1 105 ? -16.783 -21.318 10.817 1.00 52.91 105 ALA A N 1
ATOM 798 C CA . ALA A 1 105 ? -16.093 -20.561 9.778 1.00 52.91 105 ALA A CA 1
ATOM 799 C C . ALA A 1 105 ? -16.225 -19.053 10.045 1.00 52.91 105 ALA A C 1
ATOM 801 O O . ALA A 1 105 ? -17.316 -18.564 10.354 1.00 52.91 105 ALA A O 1
ATOM 802 N N . ALA A 1 106 ? -15.116 -18.318 9.941 1.00 61.00 106 ALA A N 1
ATOM 803 C CA . ALA A 1 106 ? -15.124 -16.873 10.106 1.00 61.00 106 ALA A CA 1
ATOM 804 C C . ALA A 1 106 ? -16.050 -16.239 9.050 1.00 61.00 106 ALA A C 1
ATOM 806 O O . ALA A 1 106 ? -15.859 -16.440 7.855 1.00 61.00 106 ALA A O 1
ATOM 807 N N . ARG A 1 107 ? -17.084 -15.512 9.497 1.00 60.72 107 ARG A N 1
ATOM 808 C CA . ARG A 1 107 ? -18.209 -15.078 8.640 1.00 60.72 107 ARG A CA 1
ATOM 809 C C . ARG A 1 107 ? -18.021 -13.711 7.971 1.00 60.72 107 ARG A C 1
ATOM 811 O O . ARG A 1 107 ? -18.869 -13.300 7.186 1.00 60.72 107 ARG A O 1
ATOM 818 N N . GLY A 1 108 ? -16.961 -12.983 8.320 1.00 49.31 108 GLY A N 1
ATOM 819 C CA . GLY A 1 108 ? -16.625 -11.689 7.720 1.00 49.31 108 GLY A CA 1
ATOM 820 C C . GLY A 1 108 ? -15.621 -11.813 6.568 1.00 49.31 108 GLY A C 1
ATOM 821 O O . GLY A 1 108 ? -14.980 -12.858 6.439 1.00 49.31 108 GLY A O 1
ATOM 822 N N . PRO A 1 109 ? -15.444 -10.755 5.752 1.00 46.75 109 PRO A N 1
ATOM 823 C CA . PRO A 1 109 ? -14.402 -10.712 4.726 1.00 46.75 109 PRO A CA 1
ATOM 824 C C . PRO A 1 109 ? -13.039 -11.087 5.313 1.00 46.75 109 PRO A C 1
ATOM 826 O O . PRO A 1 109 ? -12.712 -10.631 6.416 1.00 46.75 109 PRO A O 1
ATOM 829 N N . ARG A 1 110 ? -12.246 -11.895 4.591 1.00 54.72 110 ARG A N 1
ATOM 830 C CA . ARG A 1 110 ? -10.862 -12.192 4.989 1.00 54.72 110 ARG A CA 1
ATOM 831 C C . ARG A 1 110 ? -10.107 -10.875 5.076 1.00 54.72 110 ARG A C 1
ATOM 833 O O . ARG A 1 110 ? -10.037 -10.126 4.109 1.00 54.72 110 ARG A O 1
ATOM 840 N N . THR A 1 111 ? -9.576 -10.593 6.252 1.00 46.50 111 THR A N 1
ATOM 841 C CA . THR A 1 111 ? -8.693 -9.458 6.474 1.00 46.50 111 THR A CA 1
ATOM 842 C C . THR A 1 111 ? -7.310 -10.018 6.653 1.00 46.50 111 THR A C 1
ATOM 844 O O . THR A 1 111 ? -7.060 -10.807 7.569 1.00 46.50 111 THR A O 1
ATOM 847 N N . TRP A 1 112 ? -6.426 -9.599 5.777 1.00 51.75 112 TRP A N 1
ATOM 848 C CA . TRP A 1 112 ? -5.012 -9.817 5.944 1.00 51.75 112 TRP A CA 1
ATOM 849 C C . TRP A 1 112 ? -4.465 -8.732 6.872 1.00 51.75 112 TRP A C 1
ATOM 851 O O . TRP A 1 112 ? -5.099 -7.677 7.030 1.00 51.75 112 TRP A O 1
ATOM 861 N N . PRO A 1 113 ? -3.311 -8.962 7.500 1.00 47.38 113 PRO A N 1
ATOM 862 C CA . PRO A 1 113 ? -2.478 -7.857 7.946 1.00 47.38 113 PRO A CA 1
ATOM 863 C C . PRO A 1 113 ? -2.294 -6.831 6.816 1.00 47.38 113 PRO A C 1
ATOM 865 O O . PRO A 1 113 ? -2.572 -7.112 5.648 1.00 47.38 113 PRO A O 1
ATOM 868 N N . ARG A 1 114 ? -1.888 -5.608 7.168 1.00 42.47 114 ARG A N 1
ATOM 869 C CA . ARG A 1 114 ? -1.551 -4.571 6.175 1.00 42.47 114 ARG A CA 1
ATOM 870 C C . ARG A 1 114 ? -0.622 -5.172 5.095 1.00 42.47 114 ARG A C 1
ATOM 872 O O . ARG A 1 114 ? 0.234 -5.972 5.455 1.00 42.47 114 ARG A O 1
ATOM 879 N N . GLY A 1 115 ? -0.840 -4.834 3.816 1.00 42.81 115 GLY A N 1
ATOM 880 C CA . GLY A 1 115 ? 0.094 -5.196 2.737 1.00 42.81 115 GLY A CA 1
ATOM 881 C C . GLY A 1 115 ? -0.175 -6.478 1.935 1.00 42.81 115 GLY A C 1
ATOM 882 O O . GLY A 1 115 ? 0.774 -7.063 1.424 1.00 42.81 115 GLY A O 1
ATOM 883 N N . HIS A 1 116 ? -1.425 -6.943 1.801 1.00 48.25 116 HIS A N 1
ATOM 884 C CA . HIS A 1 116 ? -1.719 -8.144 1.000 1.00 48.25 116 HIS A CA 1
ATOM 885 C C . HIS A 1 116 ? -2.879 -7.961 0.001 1.00 48.25 116 HIS A C 1
ATOM 887 O O . HIS A 1 116 ? -4.031 -8.290 0.299 1.00 48.25 116 HIS A O 1
ATOM 893 N N . THR A 1 117 ? -2.557 -7.546 -1.227 1.00 51.75 117 THR A N 1
ATOM 894 C CA . THR A 1 117 ? -3.266 -7.980 -2.446 1.00 51.75 117 THR A CA 1
ATOM 895 C C . THR A 1 117 ? -2.303 -8.810 -3.265 1.00 51.75 117 THR A C 1
ATOM 897 O O . THR A 1 117 ? -1.449 -8.284 -3.967 1.00 51.75 117 THR A O 1
ATOM 900 N N . HIS A 1 118 ? -2.429 -10.127 -3.169 1.00 58.66 118 HIS A N 1
ATOM 901 C CA . HIS A 1 118 ? -1.532 -11.004 -3.894 1.00 58.66 118 HIS A CA 1
ATOM 902 C C . HIS A 1 118 ? -2.249 -11.724 -5.021 1.00 58.66 118 HIS A C 1
ATOM 904 O O . HIS A 1 118 ? -2.971 -12.694 -4.797 1.00 58.66 118 HIS A O 1
ATOM 910 N N . HIS A 1 119 ? -2.006 -11.246 -6.242 1.00 65.12 119 HIS A N 1
ATOM 911 C CA . HIS A 1 119 ? -2.053 -12.116 -7.405 1.00 65.12 119 HIS A CA 1
ATOM 912 C C . HIS A 1 119 ? -0.943 -13.163 -7.248 1.00 65.12 119 HIS A C 1
ATOM 914 O O . HIS A 1 119 ? 0.192 -12.824 -6.895 1.00 65.12 119 HIS A O 1
ATOM 920 N N . SER A 1 120 ? -1.265 -14.435 -7.469 1.00 78.31 120 SER A N 1
ATOM 921 C CA . SER A 1 120 ? -0.244 -15.477 -7.557 1.00 78.31 120 SER A CA 1
ATOM 922 C C . SER A 1 120 ? 0.653 -15.234 -8.781 1.00 78.31 120 SER A C 1
ATOM 924 O O . SER A 1 120 ? 0.226 -14.548 -9.719 1.00 78.31 120 SER A O 1
ATOM 926 N N . PRO A 1 121 ? 1.872 -15.799 -8.825 1.00 82.31 121 PRO A N 1
ATOM 927 C CA . PRO A 1 121 ? 2.715 -15.723 -10.016 1.00 82.31 121 PRO A CA 1
ATOM 928 C C . PRO A 1 121 ? 1.983 -16.165 -11.293 1.00 82.31 121 PRO A C 1
ATOM 930 O O . PRO A 1 121 ? 2.106 -15.516 -12.328 1.00 82.31 121 PRO A O 1
ATOM 933 N N . GLU A 1 122 ? 1.140 -17.198 -11.221 1.00 84.88 122 GLU A N 1
ATOM 934 C CA . GLU A 1 122 ? 0.341 -17.668 -12.359 1.00 84.88 122 GLU A CA 1
ATOM 935 C C . GLU A 1 122 ? -0.696 -16.631 -12.803 1.00 84.88 122 GLU A C 1
ATOM 937 O O . GLU A 1 122 ? -0.915 -16.443 -13.999 1.00 84.88 122 GLU A O 1
ATOM 942 N N . GLN A 1 123 ? -1.330 -15.939 -11.852 1.00 81.56 123 GLN A N 1
ATOM 943 C CA . GLN A 1 123 ? -2.297 -14.881 -12.148 1.00 81.56 123 GLN A CA 1
ATOM 944 C C . GLN A 1 123 ? -1.620 -13.657 -12.766 1.00 81.56 123 GLN A C 1
ATOM 946 O O . GLN A 1 123 ? -2.148 -13.105 -13.730 1.00 81.56 123 GLN A O 1
ATOM 951 N N . LEU A 1 124 ? -0.452 -13.259 -12.251 1.00 86.12 124 LEU A N 1
ATOM 952 C CA . LEU A 1 124 ? 0.338 -12.164 -12.817 1.00 86.12 124 LEU A CA 1
ATOM 953 C C . LEU A 1 124 ? 0.823 -12.501 -14.230 1.00 86.12 124 LEU A C 1
ATOM 955 O O . LEU A 1 124 ? 0.698 -11.672 -15.127 1.00 86.12 124 LEU A O 1
ATOM 959 N N . LEU A 1 125 ? 1.297 -13.727 -14.462 1.00 87.56 125 LEU A N 1
ATOM 960 C CA . LEU A 1 125 ? 1.716 -14.176 -15.789 1.00 87.56 125 LEU A CA 1
ATOM 961 C C . LEU A 1 125 ? 0.541 -14.240 -16.773 1.00 87.56 125 LEU A C 1
ATOM 963 O O . LEU A 1 125 ? 0.671 -13.839 -17.929 1.00 87.56 125 LEU A O 1
ATOM 967 N N . ALA A 1 126 ? -0.618 -14.733 -16.331 1.00 86.19 126 ALA A N 1
ATOM 968 C CA . ALA A 1 126 ? -1.822 -14.767 -17.156 1.00 86.19 126 ALA A CA 1
ATOM 969 C C . ALA A 1 126 ? -2.317 -13.358 -17.510 1.00 86.19 126 ALA A C 1
ATOM 971 O O . ALA A 1 126 ? -2.776 -13.145 -18.630 1.00 86.19 126 ALA A O 1
ATOM 972 N N . LEU A 1 127 ? -2.215 -12.408 -16.575 1.00 82.38 127 LEU A N 1
ATOM 973 C CA . LEU A 1 127 ? -2.518 -11.000 -16.814 1.00 82.38 127 LEU A CA 1
ATOM 974 C C . LEU A 1 127 ? -1.537 -10.406 -17.827 1.00 82.38 127 LEU A C 1
ATOM 976 O O . LEU A 1 127 ? -1.979 -9.828 -18.815 1.00 82.38 127 LEU A O 1
ATOM 980 N N . ALA A 1 128 ? -0.235 -10.631 -17.638 1.00 87.88 128 ALA A N 1
ATOM 981 C CA . ALA A 1 128 ? 0.799 -10.125 -18.534 1.00 87.88 128 ALA A CA 1
ATOM 982 C C . ALA A 1 128 ? 0.611 -10.612 -19.977 1.00 87.88 128 ALA A C 1
ATOM 984 O O . ALA A 1 128 ? 0.594 -9.814 -20.905 1.00 87.88 128 ALA A O 1
ATOM 985 N N . ARG A 1 129 ? 0.343 -11.909 -20.170 1.00 89.19 129 ARG A N 1
ATOM 986 C CA . ARG A 1 129 ? 0.112 -12.503 -21.500 1.00 89.19 129 ARG A CA 1
ATOM 987 C C . ARG A 1 129 ? -1.143 -12.001 -22.216 1.00 89.19 129 ARG A C 1
ATOM 989 O O . ARG A 1 129 ? -1.266 -12.202 -23.419 1.00 89.19 129 ARG A O 1
ATOM 996 N N . ARG A 1 130 ? -2.109 -11.446 -21.480 1.00 87.44 130 ARG A N 1
ATOM 997 C CA . ARG A 1 130 ? -3.381 -10.948 -22.027 1.00 87.44 130 ARG A CA 1
ATOM 998 C C . ARG A 1 130 ? -3.369 -9.447 -22.287 1.00 87.44 130 ARG A C 1
ATOM 1000 O O . ARG A 1 130 ? -4.338 -8.946 -22.848 1.00 87.44 130 ARG A O 1
ATOM 1007 N N . ALA A 1 131 ? -2.336 -8.737 -21.843 1.00 81.81 131 ALA A N 1
ATOM 1008 C CA . ALA A 1 131 ? -2.245 -7.303 -22.033 1.00 81.81 131 ALA A CA 1
ATOM 1009 C C . ALA A 1 131 ? -2.120 -6.982 -23.532 1.00 81.81 131 ALA A C 1
ATOM 1011 O O . ALA A 1 131 ? -1.249 -7.509 -24.219 1.00 81.81 131 ALA A O 1
ATOM 1012 N N . GLU A 1 132 ? -3.000 -6.119 -24.044 1.00 78.81 132 GLU A N 1
ATOM 1013 C CA . GLU A 1 132 ? -2.955 -5.662 -25.443 1.00 78.81 132 GLU A CA 1
ATOM 1014 C C . GLU A 1 132 ? -1.744 -4.754 -25.709 1.00 78.81 132 GLU A C 1
ATOM 1016 O O . GLU A 1 132 ? -1.255 -4.665 -26.834 1.00 78.81 132 GLU A O 1
ATOM 1021 N N . ALA A 1 133 ? -1.248 -4.099 -24.658 1.00 87.62 133 ALA A N 1
ATOM 1022 C CA . ALA A 1 133 ? -0.027 -3.313 -24.649 1.00 87.62 133 ALA A CA 1
ATOM 1023 C C . ALA A 1 133 ? 0.664 -3.444 -23.286 1.00 87.62 133 ALA A C 1
ATOM 1025 O O . ALA A 1 133 ? -0.001 -3.545 -22.254 1.00 87.62 133 ALA A O 1
ATOM 1026 N N . HIS A 1 134 ? 1.996 -3.415 -23.291 1.00 94.31 134 HIS A N 1
ATOM 1027 C CA . HIS A 1 134 ? 2.802 -3.361 -22.074 1.00 94.31 134 HIS A CA 1
ATOM 1028 C C . HIS A 1 134 ? 3.097 -1.912 -21.681 1.00 94.31 134 HIS A C 1
ATOM 1030 O O . HIS A 1 134 ? 3.256 -1.032 -22.531 1.00 94.31 134 HIS A O 1
ATOM 1036 N N . ASP A 1 135 ? 3.207 -1.688 -20.380 1.00 97.44 135 ASP A N 1
ATOM 1037 C CA . ASP A 1 135 ? 3.671 -0.446 -19.797 1.00 97.44 135 ASP A CA 1
ATOM 1038 C C . ASP A 1 135 ? 5.132 -0.168 -20.175 1.00 97.44 135 ASP A C 1
ATOM 1040 O O . ASP A 1 135 ? 5.948 -1.072 -20.383 1.00 97.44 135 ASP A O 1
ATOM 1044 N N . ARG A 1 136 ? 5.480 1.118 -20.233 1.00 97.12 136 ARG A N 1
ATOM 1045 C CA . ARG A 1 136 ? 6.826 1.605 -20.531 1.00 97.12 136 ARG A CA 1
ATOM 1046 C C . ARG A 1 136 ? 7.439 2.255 -19.306 1.00 97.12 136 ARG A C 1
ATOM 1048 O O . ARG A 1 136 ? 6.905 3.244 -18.805 1.00 97.12 136 ARG A O 1
ATOM 1055 N N . LEU A 1 137 ? 8.591 1.743 -18.887 1.00 97.38 137 LEU A N 1
ATOM 1056 C CA . LEU A 1 137 ? 9.425 2.370 -17.868 1.00 97.38 137 LEU A CA 1
ATOM 1057 C C . LEU A 1 137 ? 10.391 3.373 -18.513 1.00 97.38 137 LEU A C 1
ATOM 1059 O O . LEU A 1 137 ? 10.963 3.101 -19.568 1.00 97.38 137 LEU A O 1
ATOM 1063 N N . ARG A 1 138 ? 10.616 4.518 -17.864 1.00 96.56 138 ARG A N 1
ATOM 1064 C CA . ARG A 1 138 ? 11.707 5.443 -18.197 1.00 96.56 138 ARG A CA 1
ATOM 1065 C C . ARG A 1 138 ? 12.266 6.100 -16.937 1.00 96.56 138 ARG A C 1
ATOM 1067 O O . ARG A 1 138 ? 11.502 6.509 -16.069 1.00 96.56 138 ARG A O 1
ATOM 1074 N N . LEU A 1 139 ? 13.588 6.250 -16.883 1.00 95.88 139 LEU A N 1
ATOM 1075 C CA . LEU A 1 139 ? 14.291 7.034 -15.865 1.00 95.88 139 LEU A CA 1
ATOM 1076 C C . LEU A 1 139 ? 14.653 8.420 -16.420 1.00 95.88 139 LEU A C 1
ATOM 1078 O O . LEU A 1 139 ? 15.182 8.514 -17.532 1.00 95.88 139 LEU A O 1
ATOM 1082 N N . ALA A 1 140 ? 14.363 9.492 -15.680 1.00 93.00 140 ALA A N 1
ATOM 1083 C CA . ALA A 1 140 ? 14.601 10.869 -16.118 1.00 93.00 140 ALA A CA 1
ATOM 1084 C C . ALA A 1 140 ? 15.418 11.687 -15.105 1.00 93.00 140 ALA A C 1
ATOM 1086 O O . ALA A 1 140 ? 15.048 11.813 -13.942 1.00 93.00 140 ALA A O 1
ATOM 1087 N N . ASP A 1 141 ? 16.494 12.320 -15.578 1.00 83.06 141 ASP A N 1
ATOM 1088 C CA . ASP A 1 141 ? 17.435 13.085 -14.736 1.00 83.06 141 ASP A CA 1
ATOM 1089 C C . ASP A 1 141 ? 17.063 14.559 -14.562 1.00 83.06 141 ASP A C 1
ATOM 1091 O O . ASP A 1 141 ? 17.817 15.342 -13.992 1.00 83.06 141 ASP A O 1
ATOM 1095 N N . ASN A 1 142 ? 15.897 14.965 -15.057 1.00 74.62 142 ASN A N 1
ATOM 1096 C CA . ASN A 1 142 ? 15.441 16.351 -15.014 1.00 74.62 142 ASN A CA 1
ATOM 1097 C C . ASN A 1 142 ? 14.816 16.753 -13.667 1.00 74.62 142 ASN A C 1
ATOM 1099 O O . ASN A 1 142 ? 14.229 17.832 -13.573 1.00 74.62 142 ASN A O 1
ATOM 1103 N N . SER A 1 143 ? 14.898 15.907 -12.635 1.00 76.25 143 SER A N 1
ATOM 1104 C CA . SER A 1 143 ? 14.452 16.298 -11.298 1.00 76.25 143 SER A CA 1
ATOM 1105 C C . SER A 1 143 ? 15.301 17.459 -10.774 1.00 76.25 143 SER A C 1
ATOM 1107 O O . SER A 1 143 ? 16.421 17.694 -11.219 1.00 76.25 143 SER A O 1
ATOM 1109 N N . ARG A 1 144 ? 14.782 18.233 -9.825 1.00 84.38 144 ARG A N 1
ATOM 1110 C CA . ARG A 1 144 ? 15.553 19.314 -9.202 1.00 84.38 144 ARG A CA 1
ATOM 1111 C C . ARG A 1 144 ? 16.446 18.742 -8.100 1.00 84.38 144 ARG A C 1
ATOM 1113 O O . ARG A 1 144 ? 15.990 17.882 -7.353 1.00 84.38 144 ARG A O 1
ATOM 1120 N N . TYR A 1 145 ? 17.671 19.253 -7.966 1.00 87.88 145 TYR A N 1
ATOM 1121 C CA . TYR A 1 145 ? 18.529 18.951 -6.817 1.00 87.88 145 TYR A CA 1
ATOM 1122 C C . TYR A 1 145 ? 17.811 19.287 -5.503 1.00 87.88 145 TYR A C 1
ATOM 1124 O O . TYR A 1 145 ? 17.249 20.379 -5.361 1.00 87.88 145 TYR A O 1
ATOM 1132 N N . VAL A 1 146 ? 17.841 18.354 -4.554 1.00 85.75 146 VAL A N 1
ATOM 1133 C CA . VAL A 1 146 ? 17.228 18.494 -3.229 1.00 85.75 146 VAL A CA 1
ATOM 1134 C C . VAL A 1 146 ? 18.327 18.645 -2.189 1.00 85.75 146 VAL A C 1
ATOM 1136 O O . VAL A 1 146 ? 19.316 17.918 -2.228 1.00 85.75 146 VAL A O 1
ATOM 1139 N N . SER A 1 147 ? 18.145 19.568 -1.249 1.00 84.75 147 SER A N 1
ATOM 1140 C CA . SER A 1 147 ? 19.049 19.791 -0.120 1.00 84.75 147 SER A CA 1
ATOM 1141 C C . SER A 1 147 ? 18.277 20.151 1.145 1.00 84.75 147 SER A C 1
ATOM 1143 O O . SER A 1 147 ? 17.131 20.602 1.076 1.00 84.75 147 SER A O 1
ATOM 1145 N N . TRP A 1 148 ? 18.919 19.971 2.301 1.00 78.38 148 TRP A N 1
ATOM 1146 C CA . TRP A 1 148 ? 18.325 20.259 3.608 1.00 78.38 148 TRP A CA 1
ATOM 1147 C C . TRP A 1 148 ? 19.137 21.288 4.405 1.00 78.38 148 TRP A C 1
ATOM 1149 O O . TRP A 1 148 ? 20.358 21.396 4.231 1.00 78.38 148 TRP A O 1
ATOM 1159 N N . PRO A 1 149 ? 18.487 22.042 5.314 1.00 68.00 149 PRO A N 1
ATOM 1160 C CA . PRO A 1 149 ? 19.190 22.898 6.263 1.00 68.00 149 PRO A CA 1
ATOM 1161 C C . PRO A 1 149 ? 20.127 22.057 7.143 1.00 68.00 149 PRO A C 1
ATOM 1163 O O . PRO A 1 149 ? 19.677 21.143 7.826 1.00 68.00 149 PRO A O 1
ATOM 1166 N N . GLY A 1 150 ? 21.428 22.362 7.124 1.00 62.06 150 GLY A N 1
ATOM 1167 C CA . GLY A 1 150 ? 22.455 21.592 7.845 1.00 62.06 150 GLY A CA 1
ATOM 1168 C C . GLY A 1 150 ? 23.399 20.780 6.951 1.00 62.06 150 GLY A C 1
ATOM 1169 O O . GLY A 1 150 ? 24.378 20.238 7.456 1.00 62.06 150 GLY A O 1
ATOM 1170 N N . GLY A 1 151 ? 23.167 20.768 5.634 1.00 68.81 151 GLY A N 1
ATOM 1171 C CA . GLY A 1 151 ? 24.050 20.139 4.649 1.00 68.81 151 GLY A CA 1
ATOM 1172 C C . GLY A 1 151 ? 23.525 18.803 4.123 1.00 68.81 151 GLY A C 1
ATOM 1173 O O . GLY A 1 151 ? 22.554 18.245 4.628 1.00 68.81 151 GLY A O 1
ATOM 1174 N N . GLY A 1 152 ? 24.173 18.305 3.069 1.00 76.31 152 GLY A N 1
ATOM 1175 C CA . GLY A 1 152 ? 23.708 17.142 2.316 1.00 76.31 152 GLY A CA 1
ATOM 1176 C C . GLY A 1 152 ? 22.647 17.487 1.268 1.00 76.31 152 GLY A C 1
ATOM 1177 O O . GLY A 1 152 ? 22.104 18.593 1.214 1.00 76.31 152 GLY A O 1
ATOM 1178 N N . GLY A 1 153 ? 22.389 16.523 0.395 1.00 81.88 153 GLY A N 1
ATOM 1179 C CA . GLY A 1 153 ? 21.496 16.673 -0.740 1.00 81.88 153 GLY A CA 1
ATOM 1180 C C . GLY A 1 153 ? 21.825 15.660 -1.821 1.00 81.88 153 GLY A C 1
ATOM 1181 O O . GLY A 1 153 ? 22.908 15.071 -1.824 1.00 81.88 153 GLY A O 1
ATOM 1182 N N . PHE A 1 154 ? 20.896 15.449 -2.739 1.00 87.44 154 PHE A N 1
ATOM 1183 C CA . PHE A 1 154 ? 21.115 14.569 -3.877 1.00 87.44 154 PHE A CA 1
ATOM 1184 C C . PHE A 1 154 ? 20.280 15.012 -5.073 1.00 87.44 154 PHE A C 1
ATOM 1186 O O . PHE A 1 154 ? 19.374 15.841 -4.966 1.00 87.44 154 PHE A O 1
ATOM 1193 N N . GLN A 1 155 ? 20.623 14.449 -6.225 1.00 91.81 155 GLN A N 1
ATOM 1194 C CA . GLN A 1 155 ? 19.911 14.635 -7.475 1.00 91.81 155 GLN A CA 1
ATOM 1195 C C . GLN A 1 155 ? 18.956 13.445 -7.675 1.00 91.81 155 GLN A C 1
ATOM 1197 O O . GLN A 1 155 ? 19.438 12.340 -7.943 1.00 91.81 155 GLN A O 1
ATOM 1202 N N . PRO A 1 156 ? 17.629 13.619 -7.516 1.00 92.56 156 PRO A N 1
ATOM 1203 C CA . PRO A 1 156 ? 16.682 12.536 -7.752 1.00 92.56 156 PRO A CA 1
ATOM 1204 C C . PRO A 1 156 ? 16.634 12.156 -9.236 1.00 92.56 156 PRO A C 1
ATOM 1206 O O . PRO A 1 156 ? 16.949 12.970 -10.109 1.00 92.56 156 PRO A O 1
ATOM 1209 N N . CYS A 1 157 ? 16.217 10.924 -9.510 1.00 94.81 157 CYS A N 1
ATOM 1210 C CA . CYS A 1 157 ? 15.975 10.404 -10.848 1.00 94.81 157 CYS A CA 1
ATOM 1211 C C . CYS A 1 157 ? 14.519 9.945 -10.938 1.00 94.81 157 CYS A C 1
ATOM 1213 O O . CYS A 1 157 ? 14.121 8.989 -10.276 1.00 94.81 157 CYS A O 1
ATOM 1215 N N . ALA A 1 158 ? 13.711 10.648 -11.727 1.00 95.81 158 ALA A N 1
ATOM 1216 C CA . ALA A 1 158 ? 12.283 10.384 -11.797 1.00 95.81 158 ALA A CA 1
ATOM 1217 C C . ALA A 1 158 ? 11.986 9.044 -12.474 1.00 95.81 158 ALA A C 1
ATOM 1219 O O . ALA A 1 158 ? 12.494 8.758 -13.562 1.00 95.81 158 ALA A O 1
ATOM 1220 N N . ILE A 1 159 ? 11.109 8.258 -11.847 1.00 97.00 159 ILE A N 1
ATOM 1221 C CA . ILE A 1 159 ? 10.522 7.053 -12.433 1.00 97.00 159 ILE A CA 1
ATOM 1222 C C . ILE A 1 159 ? 9.252 7.447 -13.181 1.00 97.00 159 ILE A C 1
ATOM 1224 O O . ILE A 1 159 ? 8.297 7.954 -12.589 1.00 97.00 159 ILE A O 1
ATOM 1228 N N . LEU A 1 160 ? 9.224 7.176 -14.481 1.00 97.69 160 LEU A N 1
ATOM 1229 C CA . LEU A 1 160 ? 8.071 7.414 -15.338 1.00 97.69 160 LEU A CA 1
ATOM 1230 C C . LEU A 1 160 ? 7.498 6.081 -15.813 1.00 97.69 160 LEU A C 1
ATOM 1232 O O . LEU A 1 160 ? 8.231 5.236 -16.330 1.00 97.69 160 LEU A O 1
ATOM 1236 N N . ILE A 1 161 ? 6.183 5.926 -15.678 1.00 97.25 161 ILE A N 1
ATOM 1237 C CA . ILE A 1 161 ? 5.424 4.788 -16.205 1.00 97.25 161 ILE A CA 1
ATOM 1238 C C . ILE A 1 161 ? 4.399 5.328 -17.198 1.00 97.25 161 ILE A C 1
ATOM 1240 O O . ILE A 1 161 ? 3.495 6.082 -16.814 1.00 97.25 161 ILE A O 1
ATOM 1244 N N . ASN A 1 162 ? 4.542 4.949 -18.470 1.00 96.19 162 ASN A N 1
ATOM 1245 C CA . ASN A 1 162 ? 3.773 5.489 -19.600 1.00 96.19 162 ASN A CA 1
ATOM 1246 C C . ASN A 1 162 ? 3.816 7.023 -19.626 1.00 96.19 162 ASN A C 1
ATOM 1248 O O . ASN A 1 162 ? 2.780 7.683 -19.576 1.00 96.19 162 ASN A O 1
ATOM 1252 N N . ASP A 1 163 ? 5.034 7.568 -19.588 1.00 95.62 163 ASP A N 1
ATOM 1253 C CA . ASP A 1 163 ? 5.338 9.007 -19.625 1.00 95.62 163 ASP A CA 1
ATOM 1254 C C . ASP A 1 163 ? 4.766 9.849 -18.472 1.00 95.62 163 ASP A C 1
ATOM 1256 O O . ASP A 1 163 ? 4.886 11.073 -18.476 1.00 95.62 163 ASP A O 1
ATOM 1260 N N . ARG A 1 164 ? 4.214 9.201 -17.441 1.00 96.50 164 ARG A N 1
ATOM 1261 C CA . ARG A 1 164 ? 3.700 9.852 -16.235 1.00 96.50 164 ARG A CA 1
ATOM 1262 C C . ARG A 1 164 ? 4.566 9.531 -15.022 1.00 96.50 164 ARG A C 1
ATOM 1264 O O . ARG A 1 164 ? 4.891 8.366 -14.795 1.00 96.50 164 ARG A O 1
ATOM 1271 N N . ASP A 1 165 ? 4.880 10.557 -14.236 1.00 96.62 165 ASP A N 1
ATOM 1272 C CA . ASP A 1 165 ? 5.646 10.436 -12.993 1.00 96.62 165 ASP A CA 1
ATOM 1273 C C . ASP A 1 165 ? 4.950 9.520 -11.981 1.00 96.62 165 ASP A C 1
ATOM 1275 O O . ASP A 1 165 ? 3.739 9.613 -11.749 1.00 96.62 165 ASP A O 1
ATOM 1279 N N . LEU A 1 166 ? 5.725 8.600 -11.400 1.00 96.88 166 LEU A N 1
ATOM 1280 C CA . LEU A 1 166 ? 5.253 7.676 -10.380 1.00 96.88 166 LEU A CA 1
ATOM 1281 C C . LEU A 1 166 ? 4.680 8.418 -9.166 1.00 96.88 166 LEU A C 1
ATOM 1283 O O . LEU A 1 166 ? 3.636 8.006 -8.668 1.00 96.88 166 LEU A O 1
ATOM 1287 N N . ILE A 1 167 ? 5.287 9.525 -8.729 1.00 95.94 167 ILE A N 1
ATOM 1288 C CA . ILE A 1 167 ? 4.773 10.356 -7.632 1.00 95.94 167 ILE A CA 1
ATOM 1289 C C . ILE A 1 167 ? 3.392 10.907 -7.984 1.00 95.94 167 ILE A C 1
ATOM 1291 O O . ILE A 1 167 ? 2.508 10.896 -7.132 1.00 95.94 167 ILE A O 1
ATOM 1295 N N . ASP A 1 168 ? 3.155 11.332 -9.226 1.00 96.25 168 ASP A N 1
ATOM 1296 C CA . ASP A 1 168 ? 1.835 11.827 -9.630 1.00 96.25 168 ASP A CA 1
ATOM 1297 C C . ASP A 1 168 ? 0.785 10.709 -9.656 1.00 96.25 168 ASP A C 1
ATOM 1299 O O . ASP A 1 168 ? -0.364 10.930 -9.271 1.00 96.25 168 ASP A O 1
ATOM 1303 N N . ARG A 1 169 ? 1.165 9.494 -10.071 1.00 95.94 169 ARG A N 1
ATOM 1304 C CA . ARG A 1 169 ? 0.277 8.319 -10.005 1.00 95.94 169 ARG A CA 1
ATOM 1305 C C . ARG A 1 169 ? -0.051 7.943 -8.560 1.00 95.94 169 ARG A C 1
ATOM 1307 O O . ARG A 1 169 ? -1.206 7.678 -8.238 1.00 95.94 169 ARG A O 1
ATOM 1314 N N . VAL A 1 170 ? 0.956 7.948 -7.691 1.00 94.75 170 VAL A N 1
ATOM 1315 C CA . VAL A 1 170 ? 0.808 7.682 -6.256 1.00 94.75 170 VAL A CA 1
ATOM 1316 C C . VAL A 1 170 ? -0.061 8.753 -5.609 1.00 94.75 170 VAL A C 1
ATOM 1318 O O . VAL A 1 170 ? -0.984 8.415 -4.876 1.00 94.75 170 VAL A O 1
ATOM 1321 N N . ARG A 1 171 ? 0.155 10.030 -5.940 1.00 94.81 171 ARG A N 1
ATOM 1322 C CA . ARG A 1 171 ? -0.668 11.145 -5.465 1.00 94.81 171 ARG A CA 1
ATOM 1323 C C . ARG A 1 171 ? -2.139 10.906 -5.775 1.00 94.81 171 ARG A C 1
ATOM 1325 O O . ARG A 1 171 ? -2.962 11.018 -4.872 1.00 94.81 171 ARG A O 1
ATOM 1332 N N . ASP A 1 172 ? -2.479 10.547 -7.010 1.00 93.12 172 ASP A N 1
ATOM 1333 C CA . ASP A 1 172 ? -3.866 10.252 -7.388 1.00 93.12 172 ASP A CA 1
ATOM 1334 C C . ASP A 1 172 ? -4.460 9.095 -6.578 1.00 93.12 172 ASP A C 1
ATOM 1336 O O . ASP A 1 172 ? -5.575 9.218 -6.066 1.00 93.12 172 ASP A O 1
ATOM 1340 N N . ALA A 1 173 ? -3.707 8.002 -6.412 1.00 87.88 173 ALA A N 1
ATOM 1341 C CA . ALA A 1 173 ? -4.138 6.848 -5.623 1.00 87.88 173 ALA A CA 1
ATOM 1342 C C . ALA A 1 173 ? -4.317 7.190 -4.130 1.00 87.88 173 ALA A C 1
ATOM 1344 O O . ALA A 1 173 ? -5.195 6.649 -3.455 1.00 87.88 173 ALA A O 1
ATOM 1345 N N . GLU A 1 174 ? -3.511 8.112 -3.602 1.00 90.06 174 GLU A N 1
ATOM 1346 C CA . GLU A 1 174 ? -3.524 8.520 -2.197 1.00 90.06 174 GLU A CA 1
ATOM 1347 C C . GLU A 1 174 ? -4.565 9.594 -1.877 1.00 90.06 174 GLU A C 1
ATOM 1349 O O . GLU A 1 174 ? -5.089 9.609 -0.761 1.00 90.06 174 GLU A O 1
ATOM 1354 N N . ARG A 1 175 ? -4.920 10.462 -2.835 1.00 93.56 175 ARG A N 1
ATOM 1355 C CA . ARG A 1 175 ? -5.901 11.552 -2.668 1.00 93.56 175 ARG A CA 1
ATOM 1356 C C . ARG A 1 175 ? -7.174 11.147 -1.910 1.00 93.56 175 ARG A C 1
ATOM 1358 O O . ARG A 1 175 ? -7.509 11.852 -0.955 1.00 93.56 175 ARG A O 1
ATOM 1365 N N . PRO A 1 176 ? -7.897 10.056 -2.247 1.00 83.94 176 PRO A N 1
ATOM 1366 C CA . PRO A 1 176 ? -9.107 9.683 -1.509 1.00 83.94 176 PRO A CA 1
ATOM 1367 C C . PRO A 1 176 ? -8.822 9.299 -0.048 1.00 83.94 176 PRO A C 1
ATOM 1369 O O . PRO A 1 176 ? -9.607 9.629 0.848 1.00 83.94 176 PRO A O 1
ATOM 1372 N N . HIS A 1 177 ? -7.691 8.645 0.226 1.00 82.19 177 HIS A N 1
ATOM 1373 C CA . HIS A 1 177 ? -7.297 8.274 1.587 1.00 82.19 177 HIS A CA 1
ATOM 1374 C C . HIS A 1 177 ? -6.851 9.489 2.397 1.00 82.19 177 HIS A C 1
ATOM 1376 O O . HIS A 1 177 ? -7.295 9.663 3.534 1.00 82.19 177 HIS A O 1
ATOM 1382 N N . ALA A 1 178 ? -6.047 10.360 1.789 1.00 89.50 178 ALA A N 1
ATOM 1383 C CA . ALA A 1 178 ? -5.609 11.624 2.357 1.00 89.50 178 ALA A CA 1
ATOM 1384 C C . ALA A 1 178 ? -6.800 12.542 2.671 1.00 89.50 178 ALA A C 1
ATOM 1386 O O . ALA A 1 178 ? -6.881 13.077 3.773 1.00 89.50 178 ALA A O 1
ATOM 1387 N N . ALA A 1 179 ? -7.778 12.661 1.768 1.00 90.94 179 ALA A N 1
ATOM 1388 C CA . ALA A 1 179 ? -9.001 13.432 2.000 1.00 90.94 179 ALA A CA 1
ATOM 1389 C C . ALA A 1 179 ? -9.807 12.905 3.194 1.00 90.94 179 ALA A C 1
ATOM 1391 O O . ALA A 1 179 ? -10.222 13.688 4.054 1.00 90.94 179 ALA A O 1
ATOM 1392 N N . ARG A 1 180 ? -9.985 11.579 3.293 1.00 83.94 180 ARG A N 1
ATOM 1393 C CA . ARG A 1 180 ? -10.648 10.955 4.447 1.00 83.94 180 ARG A CA 1
ATOM 1394 C C . ARG A 1 180 ? -9.902 11.261 5.740 1.00 83.94 180 ARG A C 1
ATOM 1396 O O . ARG A 1 180 ? -10.525 11.641 6.729 1.00 83.94 180 ARG A O 1
ATOM 1403 N N . GLU A 1 181 ? -8.584 11.114 5.730 1.00 85.06 181 GLU A N 1
ATOM 1404 C CA . GLU A 1 181 ? -7.757 11.341 6.906 1.00 85.06 181 GLU A CA 1
ATOM 1405 C C . GLU A 1 181 ? -7.753 12.805 7.354 1.00 85.06 181 GLU A C 1
ATOM 1407 O O . GLU A 1 181 ? -7.936 13.081 8.538 1.00 85.06 181 GLU A O 1
ATOM 1412 N N . VAL A 1 182 ? -7.605 13.749 6.425 1.00 90.50 182 VAL A N 1
ATOM 1413 C CA . VAL A 1 182 ? -7.693 15.187 6.712 1.00 90.50 182 VAL A CA 1
ATOM 1414 C C . VAL A 1 182 ? -9.057 15.519 7.308 1.00 90.50 182 VAL A C 1
ATOM 1416 O O . VAL A 1 182 ? -9.128 16.173 8.346 1.00 90.50 182 VAL A O 1
ATOM 1419 N N . ALA A 1 183 ? -10.145 15.014 6.721 1.00 90.50 183 ALA A N 1
ATOM 1420 C CA . ALA A 1 183 ? -11.493 15.231 7.241 1.00 90.50 183 ALA A CA 1
ATOM 1421 C C . ALA A 1 183 ? -11.709 14.598 8.628 1.00 90.50 183 ALA A C 1
ATOM 1423 O O . ALA A 1 183 ? -12.469 15.122 9.441 1.00 90.50 183 ALA A O 1
ATOM 1424 N N . GLU A 1 184 ? -11.088 13.454 8.920 1.00 88.94 184 GLU A N 1
ATOM 1425 C CA . GLU A 1 184 ? -11.107 12.837 10.252 1.00 88.94 184 GLU A CA 1
ATOM 1426 C C . GLU A 1 184 ? -10.331 13.660 11.279 1.00 88.94 184 GLU A C 1
ATOM 1428 O O . GLU A 1 184 ? -10.839 13.899 12.376 1.00 88.94 184 GLU A O 1
ATOM 1433 N N . ARG A 1 185 ? -9.128 14.120 10.928 1.00 85.81 185 ARG A N 1
ATOM 1434 C CA . ARG A 1 185 ? -8.285 14.908 11.829 1.00 85.81 185 ARG A CA 1
ATOM 1435 C C . ARG A 1 185 ? -8.873 16.296 12.083 1.00 85.81 185 ARG A C 1
ATOM 1437 O O . ARG A 1 185 ? -8.953 16.687 13.23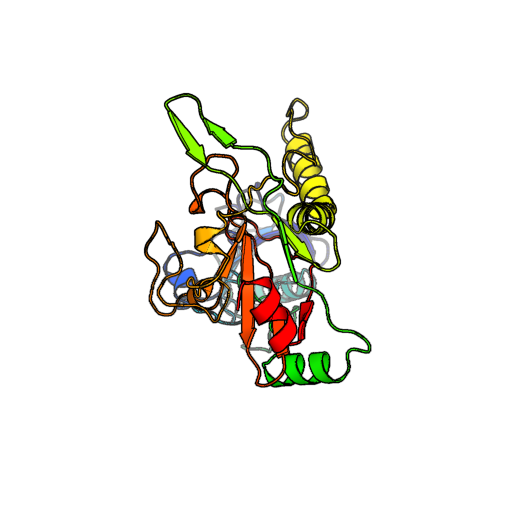9 1.00 85.81 185 ARG A O 1
ATOM 1444 N N . ARG A 1 186 ? -9.410 16.970 11.060 1.00 91.00 186 ARG A N 1
ATOM 1445 C CA . ARG A 1 186 ? -10.100 18.266 11.209 1.00 91.00 186 ARG A CA 1
ATOM 1446 C C . ARG A 1 186 ? -11.380 18.186 12.037 1.00 91.00 186 ARG A C 1
ATOM 1448 O O . ARG A 1 186 ? -11.730 19.122 12.740 1.00 91.00 186 ARG A O 1
ATOM 1455 N N . ARG A 1 187 ? -12.077 17.045 12.018 1.00 89.44 187 ARG A N 1
ATOM 1456 C CA . ARG A 1 187 ? -13.200 16.811 12.945 1.00 89.44 187 ARG A CA 1
ATOM 1457 C C . ARG A 1 187 ? -12.754 16.737 14.407 1.00 89.44 187 ARG A C 1
ATOM 1459 O O . ARG A 1 187 ? -13.562 17.010 15.287 1.00 89.44 187 ARG A O 1
ATOM 1466 N N . ALA A 1 188 ? -11.517 16.315 14.666 1.00 90.69 188 ALA A N 1
ATOM 1467 C CA . ALA A 1 188 ? -10.946 16.270 16.009 1.00 90.69 188 ALA A CA 1
ATOM 1468 C C . ALA A 1 188 ? -10.280 17.596 16.412 1.00 90.69 188 ALA A C 1
ATOM 1470 O O . ALA A 1 188 ? -10.267 17.915 17.598 1.00 90.69 188 ALA A O 1
ATOM 1471 N N . ASP A 1 189 ? -9.753 18.334 15.437 1.00 92.94 189 ASP A N 1
ATOM 1472 C CA . ASP A 1 189 ? -9.073 19.616 15.597 1.00 92.94 189 ASP A CA 1
ATOM 1473 C C . ASP A 1 189 ? -9.415 20.542 14.411 1.00 92.94 189 ASP A C 1
ATOM 1475 O O . ASP A 1 189 ? -8.786 20.441 13.354 1.00 92.94 189 ASP A O 1
ATOM 1479 N N . PRO A 1 190 ? -10.447 21.398 14.539 1.00 90.69 190 PRO A N 1
ATOM 1480 C CA . PRO A 1 190 ? -10.909 22.254 13.444 1.00 90.69 190 PRO A CA 1
ATOM 1481 C C . PRO A 1 190 ? -9.866 23.245 12.918 1.00 90.69 190 PRO A C 1
ATOM 1483 O O . PRO A 1 190 ? -9.937 23.610 11.747 1.00 90.69 190 PRO A O 1
ATOM 1486 N N . GLU A 1 191 ? -8.895 23.633 13.748 1.00 93.50 191 GLU A N 1
ATOM 1487 C CA . GLU A 1 191 ? -7.826 24.581 13.401 1.00 93.50 191 GLU A CA 1
ATOM 1488 C C . GLU A 1 191 ? -6.609 23.885 12.765 1.00 93.50 191 GLU A C 1
ATOM 1490 O O . GLU A 1 191 ? -5.599 24.524 12.470 1.00 93.50 191 GLU A O 1
ATOM 1495 N N . LEU A 1 192 ? -6.677 22.566 12.545 1.00 88.75 192 LEU A N 1
ATOM 1496 C CA . LEU A 1 192 ? -5.578 21.806 11.963 1.00 88.75 192 LEU A CA 1
ATOM 1497 C C . LEU A 1 192 ? -5.273 22.260 10.526 1.00 88.75 192 LEU A C 1
ATOM 1499 O O . LEU A 1 192 ? -6.001 21.933 9.574 1.00 88.75 192 LEU A O 1
ATOM 1503 N N . ASP A 1 193 ? -4.115 22.900 10.365 1.00 90.81 193 ASP A N 1
ATOM 1504 C CA . ASP A 1 193 ? -3.523 23.250 9.074 1.00 90.81 193 ASP A CA 1
ATOM 1505 C C . ASP A 1 193 ? -2.851 22.032 8.416 1.00 90.81 193 ASP A C 1
ATOM 1507 O O . ASP A 1 193 ? -1.632 21.868 8.387 1.00 90.81 193 ASP A O 1
ATOM 1511 N N . LEU A 1 194 ? -3.691 21.105 7.953 1.00 84.69 194 LEU A N 1
ATOM 1512 C CA . LEU A 1 194 ? -3.291 19.938 7.173 1.00 84.69 194 LEU A CA 1
ATOM 1513 C C . LEU A 1 194 ? -4.159 19.832 5.923 1.00 84.69 194 LEU A C 1
ATOM 1515 O O . LEU A 1 194 ? -5.388 19.780 6.006 1.00 84.69 194 LEU A O 1
ATOM 1519 N N . THR A 1 195 ? -3.518 19.759 4.768 1.00 90.88 195 THR A N 1
ATOM 1520 C CA . THR A 1 195 ? -4.151 19.641 3.454 1.00 90.88 195 THR A CA 1
ATOM 1521 C C . THR A 1 195 ? -3.968 18.241 2.875 1.00 90.88 195 THR A C 1
ATOM 1523 O O . THR A 1 195 ? -3.153 17.445 3.337 1.00 90.88 195 THR A O 1
ATOM 1526 N N . VAL A 1 196 ? -4.756 17.923 1.847 1.00 89.44 196 VAL A N 1
ATOM 1527 C CA . VAL A 1 196 ? -4.666 16.635 1.142 1.00 89.44 196 VAL A CA 1
ATOM 1528 C C . VAL A 1 196 ? -3.327 16.502 0.419 1.00 89.44 196 VAL A C 1
ATOM 1530 O O . VAL A 1 196 ? -2.718 15.440 0.479 1.00 89.44 196 VAL A O 1
ATOM 1533 N N . ASP A 1 197 ? -2.849 17.575 -0.214 1.00 86.69 197 ASP A N 1
ATOM 1534 C CA . ASP A 1 197 ? -1.603 17.562 -0.989 1.00 86.69 197 ASP A CA 1
ATOM 1535 C C . ASP A 1 197 ? -0.349 17.477 -0.102 1.00 86.69 197 ASP A C 1
ATOM 1537 O O . ASP A 1 197 ? 0.689 17.023 -0.563 1.00 86.69 197 ASP A O 1
ATOM 1541 N N . GLN A 1 198 ? -0.452 17.830 1.185 1.00 84.31 198 GLN A N 1
ATOM 1542 C CA . GLN A 1 198 ? 0.600 17.574 2.180 1.00 84.31 198 GLN A CA 1
ATOM 1543 C C . GLN A 1 198 ? 0.672 16.106 2.627 1.00 84.31 198 GLN A C 1
ATOM 1545 O O . GLN A 1 198 ? 1.582 15.740 3.362 1.00 84.31 198 GLN A O 1
ATOM 1550 N N . LEU A 1 199 ? -0.302 15.267 2.257 1.00 84.69 199 LEU A N 1
ATOM 1551 C CA . LEU A 1 199 ? -0.283 13.835 2.561 1.00 84.69 199 LEU A CA 1
ATOM 1552 C C . LEU A 1 199 ? -0.131 12.966 1.311 1.00 84.69 199 LEU A C 1
ATOM 1554 O O . LEU A 1 199 ? 0.490 11.911 1.393 1.00 84.69 199 LEU A O 1
ATOM 1558 N N . ALA A 1 200 ? -0.752 13.360 0.198 1.00 91.25 200 ALA A N 1
ATOM 1559 C CA . ALA A 1 200 ? -0.795 12.580 -1.031 1.00 91.25 200 ALA A CA 1
ATOM 1560 C C . ALA A 1 200 ? 0.393 12.912 -1.945 1.00 91.25 200 ALA A C 1
ATOM 1562 O O . ALA A 1 200 ? 0.533 14.038 -2.429 1.00 91.25 200 ALA A O 1
ATOM 1563 N N . GLY A 1 201 ? 1.210 11.907 -2.247 1.00 89.50 201 GLY A N 1
ATOM 1564 C CA . GLY A 1 201 ? 2.380 12.034 -3.109 1.00 89.50 201 GLY A CA 1
ATOM 1565 C C . GLY A 1 201 ? 3.522 12.837 -2.483 1.00 89.50 201 GLY A C 1
ATOM 1566 O O . GLY A 1 201 ? 4.307 13.422 -3.228 1.00 89.50 201 GLY A O 1
ATOM 1567 N N . ASP A 1 202 ? 3.603 12.901 -1.151 1.00 89.31 202 ASP A N 1
ATOM 1568 C CA . ASP A 1 202 ? 4.683 13.585 -0.424 1.00 89.31 202 ASP A CA 1
ATOM 1569 C C . ASP A 1 202 ? 5.929 12.687 -0.321 1.00 89.31 202 ASP A C 1
ATOM 1571 O O . ASP A 1 202 ? 6.262 12.132 0.729 1.00 89.31 202 ASP A O 1
ATOM 1575 N N . TYR A 1 203 ? 6.585 12.496 -1.465 1.00 91.25 203 TYR A N 1
ATOM 1576 C CA . TYR A 1 203 ? 7.768 11.652 -1.618 1.00 91.25 203 TYR A CA 1
ATOM 1577 C C . TYR A 1 203 ? 8.859 12.346 -2.441 1.00 91.25 203 TYR A C 1
ATOM 1579 O O . TYR A 1 203 ? 8.617 13.323 -3.150 1.00 91.25 203 TYR A O 1
ATOM 1587 N N . LEU A 1 204 ? 10.063 11.779 -2.396 1.00 90.19 204 LEU A N 1
ATOM 1588 C CA . LEU A 1 204 ? 11.139 11.999 -3.356 1.00 90.19 204 LEU A CA 1
ATOM 1589 C C . LEU A 1 204 ? 11.430 10.706 -4.115 1.00 90.19 204 LEU A C 1
ATOM 1591 O O . LEU A 1 204 ? 11.283 9.602 -3.587 1.00 90.19 204 LEU A O 1
ATOM 1595 N N . HIS A 1 205 ? 11.919 10.854 -5.343 1.00 93.81 205 HIS A N 1
ATOM 1596 C CA . HIS A 1 205 ? 12.526 9.746 -6.075 1.00 93.81 205 HIS A CA 1
ATOM 1597 C C . HIS A 1 205 ? 13.881 9.345 -5.462 1.00 93.81 205 HIS A C 1
ATOM 1599 O O . HIS A 1 205 ? 14.481 10.095 -4.682 1.00 93.81 205 HIS A O 1
ATOM 1605 N N . LEU A 1 206 ? 14.369 8.157 -5.821 1.00 91.31 206 LEU A N 1
ATOM 1606 C CA . LEU A 1 206 ? 15.729 7.692 -5.514 1.00 91.31 206 LEU A CA 1
ATOM 1607 C C . LEU A 1 206 ? 16.757 8.289 -6.496 1.00 91.31 206 LEU A C 1
ATOM 1609 O O . LEU A 1 206 ? 16.395 9.021 -7.421 1.00 91.31 206 LEU A O 1
ATOM 1613 N N . THR A 1 207 ? 18.046 8.012 -6.295 1.00 91.12 207 THR A N 1
ATOM 1614 C CA . THR A 1 207 ? 19.109 8.435 -7.226 1.00 91.12 207 THR A CA 1
ATOM 1615 C C . THR A 1 207 ? 19.161 7.551 -8.476 1.00 91.12 207 THR A C 1
ATOM 1617 O O . THR A 1 207 ? 18.694 6.411 -8.476 1.00 91.12 207 THR A O 1
ATOM 1620 N N . ARG A 1 208 ? 19.788 8.040 -9.556 1.00 92.00 208 ARG A N 1
ATOM 1621 C CA . ARG A 1 208 ? 20.031 7.209 -10.749 1.00 92.00 208 ARG A CA 1
ATOM 1622 C C . ARG A 1 208 ? 20.920 6.004 -10.439 1.00 92.00 208 ARG A C 1
ATOM 1624 O O . ARG A 1 208 ? 20.663 4.938 -10.978 1.00 92.00 208 ARG A O 1
ATOM 1631 N N . GLU A 1 209 ? 21.937 6.168 -9.598 1.00 90.06 209 GLU A N 1
ATOM 1632 C CA . GLU A 1 209 ? 22.846 5.081 -9.207 1.00 90.06 209 GLU A CA 1
ATOM 1633 C C . GLU A 1 209 ? 22.099 3.935 -8.512 1.00 90.06 209 GLU A C 1
ATOM 1635 O O . GLU A 1 209 ? 22.396 2.770 -8.748 1.00 90.06 209 GLU A O 1
ATOM 1640 N N . GLU A 1 210 ? 21.077 4.258 -7.716 1.00 88.00 210 GLU A N 1
ATOM 1641 C CA . GLU A 1 210 ? 20.232 3.259 -7.061 1.00 88.00 210 GLU A CA 1
ATOM 1642 C C . GLU A 1 210 ? 19.276 2.566 -8.042 1.00 88.00 210 GLU A C 1
ATOM 1644 O O . GLU A 1 210 ? 19.002 1.381 -7.873 1.00 88.00 210 GLU A O 1
ATOM 1649 N N . LEU A 1 211 ? 18.769 3.267 -9.063 1.00 90.81 211 LEU A N 1
ATOM 1650 C CA . LEU A 1 211 ? 17.720 2.754 -9.957 1.00 90.81 211 LEU A CA 1
ATOM 1651 C C . LEU A 1 211 ? 18.240 2.097 -11.245 1.00 90.81 211 LEU A C 1
ATOM 1653 O O . LEU A 1 211 ? 17.621 1.152 -11.731 1.00 90.81 211 LEU A O 1
ATOM 1657 N N . ALA A 1 212 ? 19.320 2.613 -11.829 1.00 91.19 212 ALA A N 1
ATOM 1658 C CA . ALA A 1 212 ? 19.866 2.162 -13.108 1.00 91.19 212 ALA A CA 1
ATOM 1659 C C . ALA A 1 212 ? 20.945 1.085 -12.922 1.00 91.19 212 ALA A C 1
ATOM 1661 O O . ALA A 1 212 ? 21.585 0.992 -11.875 1.00 91.19 212 ALA A O 1
ATOM 1662 N N . LEU A 1 213 ? 21.198 0.294 -13.966 1.00 88.88 213 LEU A N 1
ATOM 1663 C CA . LEU A 1 213 ? 22.307 -0.658 -13.970 1.00 88.88 213 LEU A CA 1
ATOM 1664 C C . LEU A 1 213 ? 23.643 0.069 -13.705 1.00 88.88 213 LEU A C 1
ATOM 1666 O O . LEU A 1 213 ? 23.839 1.187 -14.187 1.00 88.88 213 LEU A O 1
ATOM 1670 N N . PRO A 1 214 ? 24.570 -0.544 -12.941 1.00 89.00 214 PRO A N 1
ATOM 1671 C CA . PRO A 1 214 ? 24.610 -1.954 -12.534 1.00 89.00 214 PRO A CA 1
ATOM 1672 C C . PRO A 1 214 ? 23.776 -2.305 -11.290 1.00 89.00 214 PRO A C 1
ATOM 1674 O O . PRO A 1 214 ? 23.752 -3.477 -10.910 1.00 89.00 214 PRO A O 1
ATOM 1677 N N . SER A 1 215 ? 23.094 -1.338 -10.664 1.00 86.25 215 SER A N 1
ATOM 1678 C CA . SER A 1 215 ? 22.205 -1.629 -9.539 1.00 86.25 215 SER A CA 1
ATOM 1679 C C . SER A 1 215 ? 21.123 -2.624 -9.950 1.00 86.25 215 SER A C 1
ATOM 1681 O O . SER A 1 215 ? 20.485 -2.508 -10.999 1.00 86.25 215 SER A O 1
ATOM 1683 N N . ARG A 1 216 ? 20.904 -3.616 -9.088 1.00 85.31 216 ARG A N 1
ATOM 1684 C CA . ARG A 1 216 ? 19.821 -4.593 -9.222 1.00 85.31 216 ARG A CA 1
ATOM 1685 C C . ARG A 1 216 ? 18.600 -4.222 -8.394 1.00 85.31 216 ARG A C 1
ATOM 1687 O O . ARG A 1 216 ? 17.718 -5.045 -8.242 1.00 85.31 216 ARG A O 1
ATOM 1694 N N . HIS A 1 217 ? 18.516 -3.002 -7.868 1.00 85.44 217 HIS A N 1
ATOM 1695 C CA . HIS A 1 217 ? 17.419 -2.583 -6.986 1.00 85.44 217 HIS A CA 1
ATOM 1696 C C . HIS A 1 217 ? 16.032 -2.763 -7.616 1.00 85.44 217 HIS A C 1
ATOM 1698 O O . HIS A 1 217 ? 15.088 -3.164 -6.945 1.00 85.44 217 HIS A O 1
ATOM 1704 N N . LEU A 1 218 ? 15.917 -2.525 -8.924 1.00 88.88 218 LEU A N 1
ATOM 1705 C CA . LEU A 1 218 ? 14.692 -2.745 -9.694 1.00 88.88 218 LEU A CA 1
ATOM 1706 C C . LEU A 1 218 ? 14.591 -4.166 -10.313 1.00 88.88 218 LEU A C 1
ATOM 1708 O O . LEU A 1 218 ? 13.729 -4.419 -11.152 1.00 88.88 218 LEU A O 1
ATOM 1712 N N . PHE A 1 219 ? 15.439 -5.112 -9.890 1.00 76.69 219 PHE A N 1
ATOM 1713 C CA . PHE A 1 219 ? 15.445 -6.525 -10.293 1.00 76.69 219 PHE A CA 1
ATOM 1714 C C . PHE A 1 219 ? 15.396 -7.449 -9.071 1.00 76.69 219 PHE A C 1
ATOM 1716 O O . PHE A 1 219 ? 16.364 -7.518 -8.323 1.00 76.69 219 PHE A O 1
ATOM 1723 N N . GLU A 1 220 ? 14.320 -8.234 -8.925 1.00 65.06 220 GLU A N 1
ATOM 1724 C CA . GLU A 1 220 ? 14.072 -9.079 -7.736 1.00 65.06 220 GLU A CA 1
ATOM 1725 C C . GLU A 1 220 ? 14.113 -8.257 -6.419 1.00 65.06 220 GLU A C 1
ATOM 1727 O O . GLU A 1 220 ? 14.506 -7.090 -6.401 1.00 65.06 220 GLU A O 1
ATOM 1732 N N . PRO A 1 221 ? 13.685 -8.797 -5.269 1.00 55.19 221 PRO A N 1
ATOM 1733 C CA . PRO A 1 221 ? 14.162 -8.264 -4.005 1.00 55.19 221 PRO A CA 1
ATOM 1734 C C . PRO A 1 221 ? 15.645 -8.639 -3.893 1.00 55.19 221 PRO A C 1
ATOM 1736 O O . PRO A 1 221 ? 15.995 -9.709 -3.396 1.00 55.19 221 PRO A O 1
ATOM 1739 N N . SER A 1 222 ? 16.531 -7.803 -4.437 1.00 48.72 222 SER A N 1
ATOM 1740 C CA . SER A 1 222 ? 17.966 -8.000 -4.271 1.00 48.72 222 SER A CA 1
ATOM 1741 C C . SER A 1 222 ? 18.314 -7.912 -2.778 1.00 48.72 222 SER A C 1
ATOM 1743 O O . SER A 1 222 ? 17.739 -7.124 -2.024 1.00 48.72 222 SER A O 1
ATOM 1745 N N . GLY A 1 223 ? 19.279 -8.708 -2.316 1.00 49.34 223 GLY A N 1
ATOM 1746 C CA . GLY A 1 223 ? 19.829 -8.567 -0.959 1.00 49.34 223 GLY A CA 1
ATOM 1747 C C . GLY A 1 223 ? 20.458 -7.188 -0.691 1.00 49.34 223 GLY A C 1
ATOM 1748 O O . GLY A 1 223 ? 20.785 -6.884 0.451 1.00 49.34 223 GLY A O 1
ATOM 1749 N N . ASP A 1 224 ? 20.573 -6.354 -1.731 1.00 51.50 224 ASP A N 1
ATOM 1750 C CA . ASP A 1 224 ? 21.174 -5.021 -1.731 1.00 51.50 224 ASP A CA 1
ATOM 1751 C C . ASP A 1 224 ? 20.154 -3.888 -1.503 1.00 51.50 224 ASP A C 1
ATOM 1753 O O . ASP A 1 224 ? 20.501 -2.710 -1.612 1.00 51.50 224 ASP A O 1
ATOM 1757 N N . VAL A 1 225 ? 18.889 -4.202 -1.185 1.00 55.72 225 VAL A N 1
ATOM 1758 C CA . VAL A 1 225 ? 17.887 -3.179 -0.836 1.00 55.72 225 VAL A CA 1
ATOM 1759 C C . VAL A 1 225 ? 18.392 -2.376 0.366 1.00 55.72 225 VAL A C 1
ATOM 1761 O O . VAL A 1 225 ? 18.525 -2.914 1.467 1.00 55.72 225 VAL A O 1
ATOM 1764 N N . ARG A 1 226 ? 18.628 -1.069 0.182 1.00 51.81 226 ARG A N 1
ATOM 1765 C CA . ARG A 1 226 ? 18.947 -0.163 1.295 1.00 51.81 226 ARG A CA 1
ATOM 1766 C C . ARG A 1 226 ? 17.797 -0.161 2.299 1.00 51.81 226 ARG A C 1
ATOM 1768 O O . ARG A 1 226 ? 16.707 0.332 2.012 1.00 51.81 226 ARG A O 1
ATOM 1775 N N . ARG A 1 227 ? 18.082 -0.681 3.489 1.00 56.25 227 ARG A N 1
ATOM 1776 C CA . ARG A 1 227 ? 17.260 -0.586 4.697 1.00 56.25 227 ARG A CA 1
ATOM 1777 C C . ARG A 1 227 ? 18.146 0.012 5.780 1.00 56.25 227 ARG A C 1
ATOM 1779 O O . ARG A 1 227 ? 19.281 -0.417 5.957 1.00 56.25 227 ARG A O 1
ATOM 1786 N N . GLY A 1 228 ? 17.674 1.037 6.455 1.00 44.41 228 GLY A N 1
ATOM 1787 C CA . GLY A 1 228 ? 18.288 1.602 7.653 1.00 44.41 228 GLY A CA 1
ATOM 1788 C C . GLY A 1 228 ? 17.706 1.036 8.960 1.00 44.41 228 GLY A C 1
ATOM 1789 O O . GLY A 1 228 ? 18.176 1.420 10.030 1.00 44.41 228 GLY A O 1
ATOM 1790 N N . PHE A 1 229 ? 16.767 0.080 8.908 1.00 47.84 229 PHE A N 1
ATOM 1791 C CA . PHE A 1 229 ? 16.382 -0.779 10.026 1.00 47.84 229 PHE A CA 1
ATOM 1792 C C . PHE A 1 229 ? 16.418 -2.272 9.664 1.00 47.84 229 PHE A C 1
ATOM 1794 O O . PHE A 1 229 ? 16.106 -2.691 8.550 1.00 47.84 229 PHE A O 1
ATOM 1801 N N . ALA A 1 230 ? 16.803 -3.091 10.644 1.00 48.19 230 ALA A N 1
ATOM 1802 C CA . ALA A 1 230 ? 16.769 -4.544 10.532 1.00 48.19 230 ALA A CA 1
ATOM 1803 C C . ALA A 1 230 ? 15.347 -5.068 10.781 1.00 48.19 230 ALA A C 1
ATOM 1805 O O . ALA A 1 230 ? 14.662 -4.625 11.705 1.00 48.19 230 ALA A O 1
ATOM 1806 N N . VAL A 1 231 ? 14.935 -6.041 9.978 1.00 53.66 231 VAL A N 1
ATOM 1807 C CA . VAL A 1 231 ? 13.702 -6.826 10.133 1.00 53.66 231 VAL A CA 1
ATOM 1808 C C . VAL A 1 231 ? 14.064 -8.308 10.183 1.00 53.66 231 VAL A C 1
ATOM 1810 O O . VAL A 1 231 ? 15.201 -8.668 9.885 1.00 53.66 231 VAL A O 1
ATOM 1813 N N . ALA A 1 232 ? 13.133 -9.157 10.616 1.00 46.50 232 ALA A N 1
ATOM 1814 C CA . ALA A 1 232 ? 13.347 -10.601 10.596 1.00 46.50 232 ALA A CA 1
ATOM 1815 C C . ALA A 1 232 ? 13.469 -11.109 9.149 1.00 46.50 232 ALA A C 1
ATOM 1817 O O . ALA A 1 232 ? 12.805 -10.575 8.266 1.00 46.50 232 ALA A O 1
ATOM 1818 N N . ASP A 1 233 ? 14.269 -12.153 8.916 1.00 52.59 233 ASP A N 1
ATOM 1819 C CA . ASP A 1 233 ? 14.536 -12.689 7.569 1.00 52.59 233 ASP A CA 1
ATOM 1820 C C . ASP A 1 233 ? 13.268 -13.149 6.822 1.00 52.59 233 ASP A C 1
ATOM 1822 O O . ASP A 1 233 ? 13.243 -13.188 5.592 1.00 52.59 233 ASP A O 1
ATOM 1826 N N . ASP A 1 234 ? 12.210 -13.502 7.557 1.00 47.78 234 ASP A N 1
ATOM 1827 C CA . ASP A 1 234 ? 10.908 -13.919 7.035 1.00 47.78 234 ASP A CA 1
ATOM 1828 C C . ASP A 1 234 ? 9.893 -12.770 6.912 1.00 47.78 234 ASP A C 1
ATOM 1830 O O . ASP A 1 234 ? 8.746 -13.002 6.513 1.00 47.78 234 ASP A O 1
ATOM 1834 N N . ASP A 1 235 ? 10.292 -11.533 7.224 1.00 54.06 235 ASP A N 1
ATOM 1835 C CA . ASP A 1 235 ? 9.408 -10.377 7.136 1.00 54.06 235 ASP A CA 1
ATOM 1836 C C . ASP A 1 235 ? 8.958 -10.173 5.674 1.00 54.06 235 ASP A C 1
ATOM 1838 O O . ASP A 1 235 ? 9.797 -10.081 4.769 1.00 54.06 235 ASP A O 1
ATOM 1842 N N . PRO A 1 236 ? 7.642 -10.068 5.402 1.00 55.25 236 PRO A N 1
ATOM 1843 C CA . PRO A 1 236 ? 7.114 -9.859 4.056 1.00 55.25 236 PRO A CA 1
ATOM 1844 C C . PRO A 1 236 ? 7.702 -8.652 3.312 1.00 55.25 236 PRO A C 1
ATOM 1846 O O . PRO A 1 236 ? 7.678 -8.640 2.078 1.00 55.25 236 PRO A O 1
ATOM 1849 N N . ILE A 1 237 ? 8.262 -7.662 4.023 1.00 58.81 237 ILE A N 1
ATOM 1850 C CA . ILE A 1 237 ? 8.986 -6.536 3.422 1.00 58.81 237 ILE A CA 1
ATOM 1851 C C . ILE A 1 237 ? 10.198 -6.996 2.602 1.00 58.81 237 ILE A C 1
ATOM 1853 O O . ILE A 1 237 ? 10.552 -6.334 1.629 1.00 58.81 237 ILE A O 1
ATOM 1857 N N . HIS A 1 238 ? 10.792 -8.157 2.917 1.00 62.75 238 HIS A N 1
ATOM 1858 C CA . HIS A 1 238 ? 11.868 -8.747 2.118 1.00 62.75 238 HIS A CA 1
ATOM 1859 C C . HIS A 1 238 ? 11.451 -9.099 0.702 1.00 62.75 238 HIS A C 1
ATOM 1861 O O . HIS A 1 238 ? 12.311 -9.247 -0.154 1.00 62.75 238 HIS A O 1
ATOM 1867 N N . ALA A 1 239 ? 10.155 -9.210 0.442 1.00 70.62 239 ALA A N 1
ATOM 1868 C CA . ALA A 1 239 ? 9.637 -9.521 -0.873 1.00 70.62 239 ALA A CA 1
ATOM 1869 C C . ALA A 1 239 ? 9.205 -8.269 -1.663 1.00 70.62 239 ALA A C 1
ATOM 1871 O O . ALA A 1 239 ? 8.545 -8.403 -2.699 1.00 70.62 239 ALA A O 1
ATOM 1872 N N . LYS A 1 240 ? 9.544 -7.067 -1.171 1.00 79.06 240 LYS A N 1
ATOM 1873 C CA . LYS A 1 240 ? 9.223 -5.778 -1.791 1.00 79.06 240 LYS A CA 1
ATOM 1874 C C . LYS A 1 240 ? 10.462 -4.892 -1.947 1.00 79.06 240 LYS A C 1
ATOM 1876 O O . LYS A 1 240 ? 11.434 -4.991 -1.205 1.00 79.06 240 LYS A O 1
ATOM 1881 N N . THR A 1 241 ? 10.373 -3.986 -2.909 1.00 84.56 241 THR A N 1
ATOM 1882 C CA . THR A 1 241 ? 11.401 -3.027 -3.305 1.00 84.56 241 THR A CA 1
ATOM 1883 C C . THR A 1 241 ? 10.919 -1.612 -3.005 1.00 84.56 241 THR A C 1
ATOM 1885 O O . THR A 1 241 ? 9.794 -1.251 -3.351 1.00 84.56 241 THR A O 1
ATOM 1888 N N . THR A 1 242 ? 11.771 -0.785 -2.399 1.00 86.81 242 THR A N 1
ATOM 1889 C CA . THR A 1 242 ? 11.501 0.649 -2.213 1.00 86.81 242 THR A CA 1
ATOM 1890 C C . THR A 1 242 ? 11.609 1.389 -3.540 1.00 86.81 242 THR A C 1
ATOM 1892 O O . THR A 1 242 ? 12.652 1.341 -4.175 1.00 86.81 242 THR A O 1
ATOM 1895 N N . VAL A 1 243 ? 10.578 2.119 -3.955 1.00 91.44 243 VAL A N 1
ATOM 1896 C CA . VAL A 1 243 ? 10.603 2.896 -5.213 1.00 91.44 243 VAL A CA 1
ATOM 1897 C C . VAL A 1 243 ? 10.520 4.401 -5.005 1.00 91.44 243 VAL A C 1
ATOM 1899 O O . VAL A 1 243 ? 10.933 5.149 -5.884 1.00 91.44 243 VAL A O 1
ATOM 1902 N N . LEU A 1 244 ? 10.045 4.846 -3.840 1.00 91.75 244 LEU A N 1
ATOM 1903 C CA . LEU A 1 244 ? 10.020 6.251 -3.434 1.00 91.75 244 LEU A CA 1
ATOM 1904 C C . LEU A 1 244 ? 10.418 6.381 -1.961 1.00 91.75 244 LEU A C 1
ATOM 1906 O O . LEU A 1 244 ? 10.134 5.489 -1.158 1.00 91.75 244 LEU A O 1
ATOM 1910 N N . GLN A 1 245 ? 11.036 7.505 -1.606 1.00 84.25 245 GLN A N 1
ATOM 1911 C CA . GLN A 1 245 ? 11.532 7.799 -0.260 1.00 84.25 245 GLN A CA 1
ATOM 1912 C C . GLN A 1 245 ? 10.935 9.087 0.320 1.00 84.25 245 GLN A C 1
ATOM 1914 O O . GLN A 1 245 ? 10.274 9.851 -0.380 1.00 84.25 245 GLN A O 1
ATOM 1919 N N . CYS A 1 246 ? 11.186 9.353 1.602 1.00 81.06 246 CYS A N 1
ATOM 1920 C CA . CYS A 1 246 ? 10.650 10.531 2.282 1.00 81.06 246 CYS A CA 1
ATOM 1921 C C . CYS A 1 246 ? 11.331 11.842 1.853 1.00 81.06 246 CYS A C 1
ATOM 1923 O O . CYS A 1 246 ? 12.544 11.899 1.642 1.00 81.06 246 CYS A O 1
ATOM 1925 N N . THR A 1 247 ? 10.566 12.935 1.848 1.00 82.44 247 THR A N 1
ATOM 1926 C CA . THR A 1 247 ? 11.043 14.313 1.628 1.00 82.44 247 THR A CA 1
ATOM 1927 C C . THR A 1 247 ? 11.983 14.836 2.718 1.00 82.44 247 THR A C 1
ATOM 1929 O O . THR A 1 247 ? 12.739 15.781 2.482 1.00 82.44 247 THR A O 1
ATOM 1932 N N . CYS A 1 248 ? 12.025 14.191 3.888 1.00 71.81 248 CYS A N 1
ATOM 1933 C CA . CYS A 1 248 ? 12.961 14.535 4.961 1.00 71.81 248 CYS A CA 1
ATOM 1934 C C . CYS A 1 248 ? 14.401 14.040 4.724 1.00 71.81 248 CYS A C 1
ATOM 1936 O O . CYS A 1 248 ? 15.279 14.346 5.526 1.00 71.81 248 CYS A O 1
ATOM 1938 N N . GLY A 1 249 ? 14.646 13.260 3.662 1.00 66.38 249 GLY A N 1
ATOM 1939 C CA . GLY A 1 249 ? 15.970 12.708 3.343 1.00 66.38 249 GLY A CA 1
ATOM 1940 C C . GLY A 1 249 ? 16.330 11.421 4.081 1.00 66.38 249 GLY A C 1
ATOM 1941 O O . GLY A 1 249 ? 17.394 10.855 3.847 1.00 66.38 249 GLY A O 1
ATOM 1942 N N . ILE A 1 250 ? 15.441 10.929 4.946 1.00 68.56 250 ILE A N 1
ATOM 1943 C CA . ILE A 1 250 ? 15.571 9.626 5.599 1.00 68.56 250 ILE A CA 1
ATOM 1944 C C . ILE A 1 250 ? 14.684 8.641 4.847 1.00 68.56 250 ILE A C 1
ATOM 1946 O O . ILE A 1 250 ? 13.457 8.742 4.913 1.00 68.56 250 ILE A O 1
ATOM 1950 N N . LEU A 1 251 ? 15.306 7.673 4.171 1.00 64.00 251 LEU A N 1
ATOM 1951 C CA . LEU A 1 251 ? 14.619 6.710 3.308 1.00 64.00 251 LEU A CA 1
ATOM 1952 C C . LEU A 1 251 ? 13.400 6.083 4.000 1.00 64.00 251 LEU A C 1
ATOM 1954 O O . LEU A 1 251 ? 12.295 6.103 3.474 1.00 64.00 251 LEU A O 1
ATOM 1958 N N . GLU A 1 252 ? 13.572 5.643 5.241 1.00 58.72 252 GLU A N 1
ATOM 1959 C CA . GLU A 1 252 ? 12.582 4.841 5.964 1.00 58.72 252 GLU A CA 1
ATOM 1960 C C . GLU A 1 252 ? 11.517 5.632 6.719 1.00 58.72 252 GLU A C 1
ATOM 1962 O O . GLU A 1 252 ? 10.572 5.065 7.277 1.00 58.72 252 GLU A O 1
AT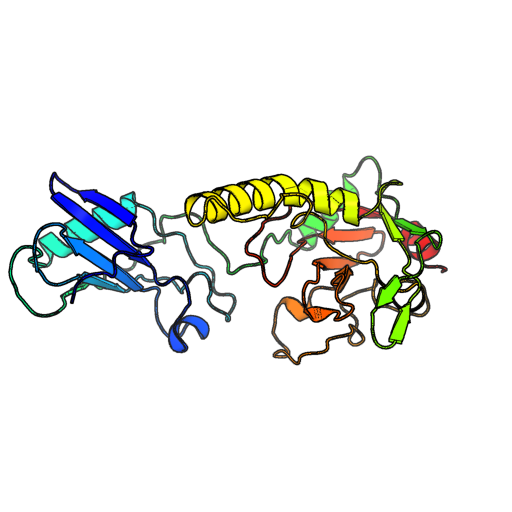OM 1967 N N . CYS A 1 253 ? 11.646 6.955 6.745 1.00 61.78 253 CYS A N 1
ATOM 1968 C CA . CYS A 1 253 ? 10.683 7.798 7.434 1.00 61.78 253 CYS A CA 1
ATOM 1969 C C . CYS A 1 253 ? 9.297 7.694 6.782 1.00 61.78 253 CYS A C 1
ATOM 1971 O O . CYS A 1 253 ? 8.288 7.691 7.485 1.00 61.78 253 CYS A O 1
ATOM 1973 N N . TRP A 1 254 ? 9.249 7.564 5.452 1.00 70.31 254 TRP A N 1
ATOM 1974 C CA . TRP A 1 254 ? 8.017 7.597 4.666 1.00 70.31 254 TRP A CA 1
ATOM 1975 C C . TRP A 1 254 ? 8.250 7.050 3.248 1.00 70.31 254 TRP A C 1
ATOM 1977 O O . TRP A 1 254 ? 8.350 7.806 2.287 1.00 70.31 254 TRP A O 1
ATOM 1987 N N . PHE A 1 255 ? 8.405 5.733 3.116 1.00 78.69 255 PHE A N 1
ATOM 1988 C CA . PHE A 1 255 ? 8.745 5.080 1.847 1.00 78.69 255 PHE A CA 1
ATOM 1989 C C . PHE A 1 255 ? 7.560 4.341 1.236 1.00 78.69 255 PHE A C 1
ATOM 1991 O O . PHE A 1 255 ? 6.685 3.830 1.945 1.00 78.69 255 PHE A O 1
ATOM 1998 N N . LEU A 1 256 ? 7.578 4.269 -0.094 1.00 87.12 256 LEU A N 1
ATOM 1999 C CA . LEU A 1 256 ? 6.650 3.468 -0.874 1.00 87.12 256 LEU A CA 1
ATOM 2000 C C . LEU A 1 256 ? 7.360 2.218 -1.389 1.00 87.12 256 LEU A C 1
ATOM 2002 O O . LEU A 1 256 ? 8.413 2.291 -2.027 1.00 87.12 256 LEU A O 1
ATOM 2006 N N . LEU A 1 257 ? 6.740 1.080 -1.121 1.00 85.25 257 LEU A N 1
ATOM 2007 C CA . LEU A 1 257 ? 7.172 -0.243 -1.525 1.00 85.25 257 LEU A CA 1
ATOM 2008 C C . LEU A 1 257 ? 6.343 -0.736 -2.706 1.00 85.25 257 LEU A C 1
ATOM 2010 O O . LEU A 1 257 ? 5.158 -0.423 -2.822 1.00 85.25 257 LEU A O 1
ATOM 2014 N N . VAL A 1 258 ? 6.948 -1.580 -3.532 1.00 87.12 258 VAL A N 1
ATOM 2015 C CA . VAL A 1 258 ? 6.274 -2.336 -4.588 1.00 87.12 258 VAL A CA 1
ATOM 2016 C C . VAL A 1 258 ? 6.830 -3.749 -4.638 1.00 87.12 258 VAL A C 1
ATOM 2018 O O . VAL A 1 258 ? 8.004 -3.979 -4.359 1.00 87.12 258 VAL A O 1
ATOM 2021 N N . ARG A 1 259 ? 6.012 -4.717 -5.031 1.00 86.06 259 ARG A N 1
ATOM 2022 C CA . ARG A 1 259 ? 6.501 -6.037 -5.407 1.00 86.06 259 ARG A CA 1
ATOM 2023 C C . ARG A 1 259 ? 6.862 -6.075 -6.881 1.00 86.06 259 ARG A C 1
ATOM 2025 O O . ARG A 1 259 ? 6.001 -5.850 -7.729 1.00 86.06 259 ARG A O 1
ATOM 2032 N N . ILE A 1 260 ? 8.096 -6.469 -7.176 1.00 88.94 260 ILE A N 1
ATOM 2033 C CA . ILE A 1 260 ? 8.577 -6.706 -8.538 1.00 88.94 260 ILE A CA 1
ATOM 2034 C C . ILE A 1 260 ? 8.676 -8.215 -8.758 1.00 88.94 260 ILE A C 1
ATOM 2036 O O . ILE A 1 260 ? 9.422 -8.904 -8.067 1.00 88.94 260 ILE A O 1
ATOM 2040 N N . THR A 1 261 ? 7.897 -8.744 -9.698 1.00 88.81 261 THR A N 1
ATOM 2041 C CA . THR A 1 261 ? 7.933 -10.159 -10.095 1.00 88.81 261 THR A CA 1
ATOM 2042 C C . THR A 1 261 ? 8.520 -10.276 -11.492 1.00 88.81 261 THR A C 1
ATOM 2044 O O . THR A 1 261 ? 8.032 -9.635 -12.423 1.00 88.81 261 THR A O 1
ATOM 2047 N N . LEU A 1 262 ? 9.570 -11.085 -11.633 1.00 90.38 262 LEU A N 1
ATOM 2048 C CA . LEU A 1 262 ? 10.212 -11.352 -12.915 1.00 90.38 262 LEU A CA 1
ATOM 2049 C C . LEU A 1 262 ? 9.663 -12.644 -13.522 1.00 90.38 262 LEU A C 1
ATOM 2051 O O . LEU A 1 262 ? 9.584 -13.674 -12.856 1.00 90.38 262 LEU A O 1
ATOM 2055 N N . PHE A 1 263 ? 9.336 -12.580 -14.803 1.00 91.56 263 PHE A N 1
ATOM 2056 C CA . PHE A 1 263 ? 9.071 -13.722 -15.670 1.00 91.56 263 PHE A CA 1
ATOM 2057 C C . PHE A 1 263 ? 10.094 -13.733 -16.808 1.00 91.56 263 PHE A C 1
ATOM 2059 O O . PHE A 1 263 ? 10.864 -12.784 -16.965 1.00 91.56 263 PHE A O 1
ATOM 2066 N N . ASP A 1 264 ? 10.101 -14.786 -17.624 1.00 91.62 264 ASP A N 1
ATOM 2067 C CA . ASP A 1 264 ? 11.025 -14.897 -18.761 1.00 91.62 264 ASP A CA 1
ATOM 2068 C C . ASP A 1 264 ? 10.913 -13.695 -19.708 1.00 91.62 264 ASP A C 1
ATOM 2070 O O . ASP A 1 264 ? 11.922 -13.051 -19.987 1.00 91.62 264 ASP A O 1
ATOM 2074 N N . ASP A 1 265 ? 9.687 -13.325 -20.085 1.00 94.50 265 ASP A N 1
ATOM 2075 C CA . ASP A 1 265 ? 9.422 -12.251 -21.053 1.00 94.50 265 ASP A CA 1
ATOM 2076 C C . ASP A 1 265 ? 8.877 -10.958 -20.421 1.00 94.50 265 ASP A C 1
ATOM 2078 O O . ASP A 1 265 ? 8.803 -9.927 -21.088 1.00 94.50 265 ASP A O 1
ATOM 2082 N N . PHE A 1 266 ? 8.518 -10.978 -19.131 1.00 94.56 266 PHE A N 1
ATOM 2083 C CA . PHE A 1 266 ? 7.810 -9.866 -18.484 1.00 94.56 266 PHE A CA 1
ATOM 2084 C C . PHE A 1 266 ? 8.412 -9.468 -17.139 1.00 94.56 266 PHE A C 1
ATOM 2086 O O . PHE A 1 266 ? 8.952 -10.294 -16.404 1.00 94.56 266 PHE A O 1
ATOM 2093 N N . VAL A 1 267 ? 8.220 -8.204 -16.774 1.00 94.62 267 VAL A N 1
ATOM 2094 C CA . VAL A 1 267 ? 8.397 -7.700 -15.408 1.00 94.62 267 VAL A CA 1
ATOM 2095 C C . VAL A 1 267 ? 7.062 -7.146 -14.940 1.00 94.62 267 VAL A C 1
ATOM 2097 O O . VAL A 1 267 ? 6.440 -6.372 -15.658 1.00 94.62 267 VAL A O 1
ATOM 2100 N N . VAL A 1 268 ? 6.606 -7.532 -13.750 1.00 92.81 268 VAL A N 1
ATOM 2101 C CA . VAL A 1 268 ? 5.318 -7.073 -13.215 1.00 92.81 268 VAL A CA 1
ATOM 2102 C C . VAL A 1 268 ? 5.509 -6.378 -11.877 1.00 92.81 268 VAL A C 1
ATOM 2104 O O . VAL A 1 268 ? 6.038 -6.966 -10.934 1.00 92.81 268 VAL A O 1
ATOM 2107 N N . TRP A 1 269 ? 5.069 -5.124 -11.793 1.00 92.88 269 TRP A N 1
ATOM 2108 C CA . TRP A 1 269 ? 5.015 -4.344 -10.558 1.00 92.88 269 TRP A CA 1
ATOM 2109 C C . TRP A 1 269 ? 3.609 -4.434 -9.971 1.00 92.88 269 TRP A C 1
ATOM 2111 O O . TRP A 1 269 ? 2.633 -4.143 -10.656 1.00 92.88 269 TRP A O 1
ATOM 2121 N N . SER A 1 270 ? 3.488 -4.844 -8.713 1.00 87.44 270 SER A N 1
ATOM 2122 C CA . SER A 1 270 ? 2.199 -5.061 -8.043 1.00 87.44 270 SER A CA 1
ATOM 2123 C C . SER A 1 270 ? 2.288 -4.789 -6.541 1.00 87.44 270 SER A C 1
ATOM 2125 O O . SER A 1 270 ? 3.376 -4.579 -6.012 1.00 87.44 270 SER A O 1
ATOM 2127 N N . ASP A 1 271 ? 1.144 -4.810 -5.852 1.00 79.19 271 ASP A N 1
ATOM 2128 C CA . ASP A 1 271 ? 1.067 -4.789 -4.383 1.00 79.19 271 ASP A CA 1
ATOM 2129 C C . ASP A 1 271 ? 1.814 -3.600 -3.743 1.00 79.19 271 ASP A C 1
ATOM 2131 O O . ASP A 1 271 ? 2.612 -3.753 -2.809 1.00 79.19 271 ASP A O 1
ATOM 2135 N N . PHE A 1 272 ? 1.560 -2.405 -4.291 1.00 85.88 272 PHE A N 1
ATOM 2136 C CA . PHE A 1 272 ? 2.093 -1.154 -3.765 1.00 85.88 272 PHE A CA 1
ATOM 2137 C C . PHE A 1 272 ? 1.616 -0.918 -2.335 1.00 85.88 272 PHE A C 1
ATOM 2139 O O . PHE A 1 272 ? 0.442 -1.099 -2.005 1.00 85.88 272 PHE A O 1
ATOM 2146 N N . GLU A 1 273 ? 2.537 -0.482 -1.487 1.00 81.75 273 GLU A N 1
ATOM 2147 C CA . GLU A 1 273 ? 2.279 -0.307 -0.068 1.00 81.75 273 GLU A CA 1
ATOM 2148 C C . GLU A 1 273 ? 3.096 0.843 0.500 1.00 81.75 273 GLU A C 1
ATOM 2150 O O . GLU A 1 273 ? 4.285 0.984 0.223 1.00 81.75 273 GLU A O 1
ATOM 2155 N N . GLN A 1 274 ? 2.465 1.630 1.364 1.00 80.94 274 GLN A N 1
ATOM 2156 C CA . GLN A 1 274 ? 3.157 2.576 2.224 1.00 80.94 274 GLN A CA 1
ATOM 2157 C C . GLN A 1 274 ? 3.190 1.984 3.627 1.00 80.94 274 GLN A C 1
ATOM 2159 O O . GLN A 1 274 ? 2.151 1.766 4.254 1.00 80.94 274 GLN A O 1
ATOM 2164 N N . PHE A 1 275 ? 4.404 1.730 4.105 1.00 70.38 275 PHE A N 1
ATOM 2165 C CA . PHE A 1 275 ? 4.684 0.935 5.300 1.00 70.38 275 PHE A CA 1
ATOM 2166 C C . PHE A 1 275 ? 4.000 1.444 6.589 1.00 70.38 275 PHE A C 1
ATOM 2168 O O . PHE A 1 275 ? 3.510 0.682 7.423 1.00 70.38 275 PHE A O 1
ATOM 2175 N N . HIS A 1 276 ? 3.927 2.760 6.764 1.00 62.22 276 HIS A N 1
ATOM 2176 C CA . HIS A 1 276 ? 3.350 3.427 7.936 1.00 62.22 276 HIS A CA 1
ATOM 2177 C C . HIS A 1 276 ? 1.819 3.596 7.855 1.00 62.22 276 HIS A C 1
ATOM 2179 O O . HIS A 1 276 ? 1.154 3.844 8.873 1.00 62.22 276 HIS A O 1
ATOM 2185 N N . ARG A 1 277 ? 1.214 3.421 6.676 1.00 68.31 277 ARG A N 1
ATOM 2186 C CA . ARG A 1 277 ? -0.222 3.598 6.414 1.00 68.31 277 ARG A CA 1
ATOM 2187 C C . ARG A 1 277 ? -0.953 2.256 6.324 1.00 68.31 277 ARG A C 1
ATOM 2189 O O . ARG A 1 277 ? -0.378 1.201 6.126 1.00 68.31 277 ARG A O 1
ATOM 2196 N N . ASP A 1 278 ? -2.265 2.286 6.541 1.00 64.56 278 ASP A N 1
ATOM 2197 C CA . ASP A 1 278 ? -3.191 1.198 6.174 1.00 64.56 278 ASP A CA 1
ATOM 2198 C C . ASP A 1 278 ? -3.946 1.523 4.881 1.00 64.56 278 ASP A C 1
ATOM 2200 O O . ASP A 1 278 ? -5.080 1.087 4.675 1.00 64.56 278 ASP A O 1
ATOM 2204 N N . TRP A 1 279 ? -3.340 2.346 4.028 1.00 75.00 279 TRP A N 1
ATOM 2205 C CA . TRP A 1 279 ? -3.932 2.733 2.761 1.00 75.00 279 TRP A CA 1
ATOM 2206 C C . TRP A 1 279 ? -3.780 1.602 1.750 1.00 75.00 279 TRP A C 1
ATOM 2208 O O . TRP A 1 279 ? -2.794 0.870 1.754 1.00 75.00 279 TRP A O 1
ATOM 2218 N N . VAL A 1 280 ? -4.795 1.461 0.902 1.00 69.44 280 VAL A N 1
ATOM 2219 C CA . VAL A 1 280 ? -4.825 0.468 -0.172 1.00 69.44 280 VAL A CA 1
ATOM 2220 C C . VAL A 1 280 ? -4.694 1.218 -1.483 1.00 69.44 280 VAL A C 1
ATOM 2222 O O . VAL A 1 280 ? -5.509 2.093 -1.777 1.00 69.44 280 VAL A O 1
ATOM 2225 N N . TYR A 1 281 ? -3.657 0.890 -2.238 1.00 70.00 281 TYR A N 1
ATOM 2226 C CA . TYR A 1 281 ? -3.290 1.599 -3.451 1.00 70.00 281 TYR A CA 1
ATOM 2227 C C . TYR A 1 281 ? -3.972 0.946 -4.650 1.00 70.00 281 TYR A C 1
ATOM 2229 O O . TYR A 1 281 ? -3.703 -0.210 -4.962 1.00 70.00 281 TYR A O 1
ATOM 2237 N N . ASP A 1 282 ? -4.837 1.699 -5.330 1.00 75.12 282 ASP A N 1
ATOM 2238 C CA . ASP A 1 282 ? -5.326 1.349 -6.668 1.00 75.12 282 ASP A CA 1
ATOM 2239 C C . ASP A 1 282 ? -4.272 1.783 -7.699 1.00 75.12 282 ASP A C 1
ATOM 2241 O O . ASP A 1 282 ? -4.402 2.796 -8.386 1.00 75.12 282 ASP A O 1
ATOM 2245 N N . LEU A 1 283 ? -3.129 1.095 -7.668 1.00 79.62 283 LEU A N 1
ATOM 2246 C CA . LEU A 1 283 ? -1.942 1.428 -8.445 1.00 79.62 283 LEU A CA 1
ATOM 2247 C C . LEU A 1 283 ? -1.353 0.149 -9.044 1.00 79.62 283 LEU A C 1
ATOM 2249 O O . LEU A 1 283 ? -0.874 -0.727 -8.325 1.00 79.62 283 LEU A O 1
ATOM 2253 N N . GLY A 1 284 ? -1.382 0.060 -10.373 1.00 79.62 284 GLY A N 1
ATOM 2254 C CA . GLY A 1 284 ? -1.005 -1.153 -11.092 1.00 79.62 284 GLY A CA 1
ATOM 2255 C C . GLY A 1 284 ? -2.072 -2.266 -11.001 1.00 79.62 284 GLY A C 1
ATOM 2256 O O . GLY A 1 284 ? -3.228 -1.981 -10.694 1.00 79.62 284 GLY A O 1
ATOM 2257 N N . PRO A 1 285 ? -1.713 -3.534 -11.272 1.00 89.56 285 PRO A N 1
ATOM 2258 C CA . PRO A 1 285 ? -0.369 -3.975 -11.630 1.00 89.56 285 PRO A CA 1
ATOM 2259 C C . PRO A 1 285 ? 0.113 -3.332 -12.935 1.00 89.56 285 PRO A C 1
ATOM 2261 O O . PRO A 1 285 ? -0.681 -3.122 -13.846 1.00 89.56 285 PRO A O 1
ATOM 2264 N N . PHE A 1 286 ? 1.407 -3.024 -13.008 1.00 93.44 286 PHE A N 1
ATOM 2265 C CA . PHE A 1 286 ? 2.057 -2.594 -14.247 1.00 93.44 286 PHE A CA 1
ATOM 2266 C C . PHE A 1 286 ? 2.828 -3.762 -14.844 1.00 93.44 286 PHE A C 1
ATOM 2268 O O . PHE A 1 286 ? 3.558 -4.444 -14.122 1.00 93.44 286 PHE A O 1
ATOM 2275 N N . VAL A 1 287 ? 2.673 -3.990 -16.140 1.00 95.19 287 VAL A N 1
ATOM 2276 C CA . VAL A 1 287 ? 3.301 -5.084 -16.880 1.00 95.19 287 VAL A CA 1
ATOM 2277 C C . VAL A 1 287 ? 4.239 -4.501 -17.914 1.00 95.19 287 VAL A C 1
ATOM 2279 O O . VAL A 1 287 ? 3.797 -3.838 -18.840 1.00 95.19 287 VAL A O 1
ATOM 2282 N N . PHE A 1 288 ? 5.520 -4.816 -17.810 1.00 96.75 288 PHE A N 1
ATOM 2283 C CA . PHE A 1 288 ? 6.549 -4.375 -18.741 1.00 96.75 288 PHE A CA 1
ATOM 2284 C C . PHE A 1 288 ? 7.054 -5.559 -19.568 1.00 96.75 288 PHE A C 1
ATOM 2286 O O . PHE A 1 288 ? 7.220 -6.661 -19.037 1.00 96.75 288 PHE A O 1
ATOM 2293 N N . ASP A 1 289 ? 7.375 -5.318 -20.841 1.00 96.25 289 ASP A N 1
ATOM 2294 C CA . ASP A 1 289 ? 8.249 -6.223 -21.595 1.00 96.25 289 ASP A CA 1
ATOM 2295 C C . ASP A 1 289 ? 9.641 -6.228 -20.950 1.00 96.25 289 ASP A C 1
ATOM 2297 O O . ASP A 1 289 ? 10.197 -5.169 -20.638 1.00 96.25 289 ASP A O 1
ATOM 2301 N N . ARG A 1 290 ? 10.219 -7.412 -20.731 1.00 94.50 290 ARG A N 1
ATOM 2302 C CA . ARG A 1 290 ? 11.480 -7.533 -19.991 1.00 94.50 290 ARG A CA 1
ATOM 2303 C C . ARG A 1 290 ? 12.662 -6.884 -20.710 1.00 94.50 290 ARG A C 1
ATOM 2305 O O . ARG A 1 290 ? 13.529 -6.320 -20.040 1.00 94.50 290 ARG A O 1
ATOM 2312 N N . ARG A 1 291 ? 12.716 -6.941 -22.043 1.00 94.38 291 ARG A N 1
ATOM 2313 C CA . ARG A 1 291 ? 13.819 -6.351 -22.819 1.00 94.38 291 ARG A CA 1
ATOM 2314 C C . ARG A 1 291 ? 13.723 -4.833 -22.805 1.00 94.38 291 ARG A C 1
ATOM 2316 O O . ARG A 1 291 ? 14.729 -4.154 -22.616 1.00 94.38 291 ARG A O 1
ATOM 2323 N N . ASP A 1 292 ? 12.519 -4.294 -22.959 1.00 95.81 292 ASP A N 1
ATOM 2324 C CA . ASP A 1 292 ? 12.285 -2.847 -22.890 1.00 95.81 292 ASP A CA 1
ATOM 2325 C C . ASP A 1 292 ? 12.579 -2.299 -21.495 1.00 95.81 292 ASP A C 1
ATOM 2327 O O . ASP A 1 292 ? 13.221 -1.255 -21.359 1.00 95.81 292 ASP A O 1
ATOM 2331 N N . TYR A 1 293 ? 12.183 -3.045 -20.463 1.00 96.00 293 TYR A N 1
ATOM 2332 C CA . TYR A 1 293 ? 12.492 -2.744 -19.071 1.00 96.00 293 TYR A CA 1
ATOM 2333 C C . TYR A 1 293 ? 14.003 -2.663 -18.825 1.00 96.00 293 TYR A C 1
ATOM 2335 O O . TYR A 1 293 ? 14.487 -1.680 -18.273 1.00 96.00 293 TYR A O 1
ATOM 2343 N N . GLN A 1 294 ? 14.769 -3.658 -19.288 1.00 93.69 294 GLN A N 1
ATOM 2344 C CA . GLN A 1 294 ? 16.231 -3.675 -19.162 1.00 93.69 294 GLN A CA 1
ATOM 2345 C C . GLN A 1 294 ? 16.889 -2.482 -19.864 1.00 93.69 294 GLN A C 1
ATOM 2347 O O . GLN A 1 294 ? 17.725 -1.806 -19.261 1.00 93.69 294 GLN A O 1
ATOM 2352 N N . ARG A 1 295 ? 16.454 -2.164 -21.089 1.00 94.38 295 ARG A N 1
ATOM 2353 C CA . ARG A 1 295 ? 16.952 -0.997 -21.833 1.00 94.38 295 ARG A CA 1
ATOM 2354 C C . ARG A 1 295 ? 16.681 0.316 -21.104 1.00 94.38 295 ARG A C 1
ATOM 2356 O O . ARG A 1 295 ? 17.548 1.185 -21.052 1.00 94.38 295 ARG A O 1
ATOM 2363 N N . ALA A 1 296 ? 15.503 0.461 -20.496 1.00 94.31 296 ALA A N 1
ATOM 2364 C CA . ALA A 1 296 ? 15.149 1.651 -19.720 1.00 94.31 296 ALA A CA 1
ATOM 2365 C C . ALA A 1 296 ? 16.056 1.872 -18.495 1.00 94.31 296 ALA A C 1
ATOM 2367 O O . ALA A 1 296 ? 16.240 3.013 -18.066 1.00 94.31 296 ALA A O 1
ATOM 2368 N N . LEU A 1 297 ? 16.640 0.796 -17.959 1.00 92.38 297 LEU A N 1
ATOM 2369 C CA . LEU A 1 297 ? 17.576 0.829 -16.836 1.00 92.38 297 LEU A CA 1
ATOM 2370 C C . LEU A 1 297 ? 19.045 0.986 -17.266 1.00 92.38 297 LEU A C 1
ATOM 2372 O O . LEU A 1 297 ? 19.915 1.031 -16.401 1.00 92.38 297 LEU A O 1
ATOM 2376 N N . GLY A 1 298 ? 19.330 1.117 -18.567 1.00 85.81 298 GLY A N 1
ATOM 2377 C CA . GLY A 1 298 ? 20.686 1.301 -19.101 1.00 85.81 298 GLY A CA 1
ATOM 2378 C C . GLY A 1 298 ? 21.398 0.012 -19.524 1.00 85.81 298 GLY A C 1
ATOM 2379 O O . GLY A 1 298 ? 22.625 0.018 -19.613 1.00 85.81 298 GLY A O 1
ATOM 2380 N N . GLY A 1 299 ? 20.650 -1.075 -19.743 1.00 61.38 299 GLY A N 1
ATOM 2381 C CA . GLY A 1 299 ? 21.150 -2.354 -20.269 1.00 61.38 299 GLY A CA 1
ATOM 2382 C C . GLY A 1 299 ? 20.950 -2.542 -21.765 1.00 61.38 299 GLY A C 1
ATOM 2383 O O . GLY A 1 299 ? 20.288 -1.692 -22.405 1.00 61.38 299 GLY A O 1
#

Sequence (299 aa):
MSVPKRGARRIVVDGVEYSWRLRRRPTPDQRSGRTPLLLAVAARGVDGPAMLVRLHRPHPGNEVGLASAAVTPREVAELVREGLRAGWQPARPGAQFILAPRAGAARGPRTWPRGHTHHSPEQLLALARRAEAHDRLRLADNSRYVSWPGGGGFQPCAILINDRDLIDRVRDAERPHAAREVAERRRADPELDLTVDQLAGDYLHLTREELALPSRHLFEPSGDVRRGFAVADDDPIHAKTTVLQCTCGILECWFLLVRITLFDDFVVWSDFEQFHRDWVYDLGPFVFDRRDYQRALGG